Protein AF-A0A965Y599-F1 (afdb_monomer)

pLDDT: mean 74.87, std 22.05, range [26.41, 95.62]

Sequence (220 aa):
MVTESPGKHENLAPGHKRIVSLVFRCPFAQTSQRRVEKTKITAAVIGLEKVAKSVAQLQSVPTRPAVWRAVGLILYRESMRCFKEQRAPDGTPWAPLSPMTIWKRAYKRLGSYRNTLKRKKLLHTSKYKKFTTSMKILQDTGRLRGSISFRAEGAAAVIGSGLRYARVHQLGGKTEDGKYNIPARPFLGLSSSGRHDVVKIINAFLQKEAEKAAKKAGKA

Secondary structure (DSSP, 8-state):
---------------------------------------------TT-HHHHHHHHHHHTS---HHHHHHHHHHHHHHHHHHHHHTB-TTSPBPPPPPHHHHHHHHHHHTHHHHTTS-HHHHHTSHHHHHHHHH-BTTBSSSHHHHTEEEEEETTEEEEEE--HHHHHHHH-EE-TTS--EEPP---SS--HHHHHHHHHHHHHHHHHHHHHHHHHHTT-

Structure (mmCIF, N/CA/C/O backbone):
data_AF-A0A965Y599-F1
#
_entry.id   AF-A0A965Y599-F1
#
loop_
_atom_site.group_PDB
_atom_site.id
_atom_site.type_symbol
_atom_site.label_atom_id
_atom_site.label_alt_id
_atom_site.label_comp_id
_atom_site.label_asym_id
_atom_site.label_entity_id
_atom_site.label_seq_id
_atom_site.pdbx_PDB_ins_code
_atom_site.Cartn_x
_atom_site.Cartn_y
_atom_site.Cartn_z
_atom_site.occupancy
_atom_site.B_iso_or_equiv
_atom_site.auth_seq_id
_atom_site.auth_comp_id
_atom_site.auth_asym_id
_atom_site.auth_atom_id
_atom_site.pdbx_PDB_model_num
ATOM 1 N N . MET A 1 1 ? -29.561 -21.066 -59.868 1.00 39.38 1 MET A N 1
ATOM 2 C CA . MET A 1 1 ? -30.283 -20.881 -58.593 1.00 39.38 1 MET A CA 1
ATOM 3 C C . MET A 1 1 ? -30.329 -19.389 -58.334 1.00 39.38 1 MET A C 1
ATOM 5 O O . MET A 1 1 ? -29.293 -18.794 -58.077 1.00 39.38 1 MET A O 1
ATOM 9 N N . VAL A 1 2 ? -31.484 -18.786 -58.597 1.00 41.66 2 VAL A N 1
ATOM 10 C CA . VAL A 1 2 ? -31.712 -17.338 -58.565 1.00 41.66 2 VAL A CA 1
ATOM 11 C C . VAL A 1 2 ? -32.266 -16.995 -57.188 1.00 41.66 2 VAL A C 1
ATOM 13 O O . VAL A 1 2 ? -33.278 -17.567 -56.799 1.00 41.66 2 VAL A O 1
ATOM 16 N N . THR A 1 3 ? -31.621 -16.084 -56.462 1.00 41.41 3 THR A N 1
ATOM 17 C CA . THR A 1 3 ? -32.243 -15.390 -55.327 1.00 41.41 3 THR A CA 1
ATOM 18 C C . THR A 1 3 ? -31.848 -13.923 -55.381 1.00 41.41 3 THR A C 1
ATOM 20 O O . THR A 1 3 ? -30.673 -13.567 -55.286 1.00 41.41 3 THR A O 1
ATOM 23 N N . GLU A 1 4 ? -32.871 -13.116 -55.611 1.00 34.81 4 GLU A N 1
ATOM 24 C CA . GLU A 1 4 ? -32.887 -11.682 -55.843 1.00 34.81 4 GLU A CA 1
ATOM 25 C C . GLU A 1 4 ? -32.606 -10.890 -54.553 1.00 34.81 4 GLU A C 1
ATOM 27 O O . GLU A 1 4 ? -33.033 -11.266 -53.463 1.00 34.81 4 GL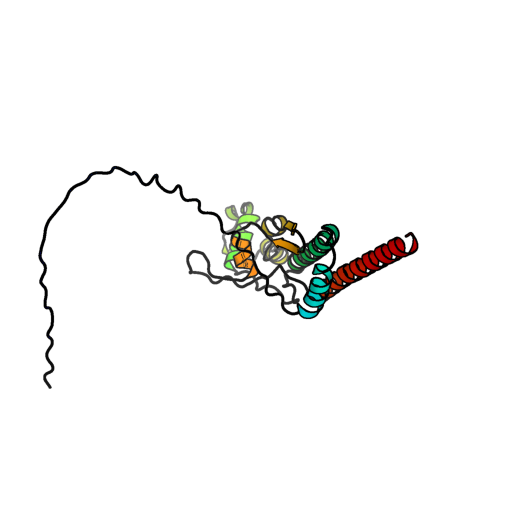U A O 1
ATOM 32 N N . SER A 1 5 ? -31.920 -9.751 -54.687 1.00 43.84 5 SER A N 1
ATOM 33 C CA . SER A 1 5 ? -32.132 -8.591 -53.807 1.00 43.84 5 SER A CA 1
ATOM 34 C C . SER A 1 5 ? -33.389 -7.865 -54.278 1.00 43.84 5 SER A C 1
ATOM 36 O O . SER A 1 5 ? -33.563 -7.738 -55.491 1.00 43.84 5 SER A O 1
ATOM 38 N N . PRO A 1 6 ? -34.232 -7.333 -53.379 1.00 45.44 6 PRO A N 1
ATOM 39 C CA . PRO A 1 6 ? -34.298 -5.867 -53.291 1.00 45.44 6 PRO A CA 1
ATOM 40 C C . PRO A 1 6 ? -34.754 -5.331 -51.916 1.00 45.44 6 PRO A C 1
ATOM 42 O O . PRO A 1 6 ? -35.177 -6.079 -51.040 1.00 45.44 6 PRO A O 1
ATOM 45 N N . GLY A 1 7 ? -34.714 -4.002 -51.745 1.00 36.03 7 GLY A N 1
ATOM 46 C CA . GLY A 1 7 ? -35.509 -3.346 -50.698 1.00 36.03 7 GLY A CA 1
ATOM 47 C C . GLY A 1 7 ? -34.984 -2.036 -50.111 1.00 36.03 7 GLY A C 1
ATOM 48 O O . GLY A 1 7 ? -35.014 -1.875 -48.896 1.00 36.03 7 GLY A O 1
ATOM 49 N N . LYS A 1 8 ? -34.543 -1.073 -50.932 1.00 41.56 8 LYS A N 1
ATOM 50 C CA . LYS A 1 8 ? -34.633 0.346 -50.545 1.00 41.56 8 LYS A CA 1
ATOM 51 C C . LYS A 1 8 ? -36.057 0.818 -50.829 1.00 41.56 8 LYS A C 1
ATOM 53 O O . LYS A 1 8 ? -36.450 0.806 -51.988 1.00 41.56 8 LYS A O 1
ATOM 58 N N . HIS A 1 9 ? -36.764 1.304 -49.814 1.00 35.88 9 HIS A N 1
ATOM 59 C CA . HIS A 1 9 ? -37.842 2.271 -50.008 1.00 35.88 9 HIS A CA 1
ATOM 60 C C . HIS A 1 9 ? -37.719 3.403 -48.992 1.00 35.88 9 HIS A C 1
ATOM 62 O O . HIS A 1 9 ? -37.738 3.215 -47.778 1.00 35.88 9 HIS A O 1
ATOM 68 N N . GLU A 1 10 ? -37.525 4.578 -49.567 1.00 36.81 10 GLU A N 1
ATOM 69 C CA . GLU A 1 10 ? -37.503 5.894 -48.965 1.00 36.81 10 GLU A CA 1
ATOM 70 C C . GLU A 1 10 ? -38.916 6.498 -49.063 1.00 36.81 10 GLU A C 1
ATOM 72 O O . GLU A 1 10 ? -39.645 6.206 -50.015 1.00 36.81 10 GLU A O 1
ATOM 77 N N . ASN A 1 11 ? -39.217 7.410 -48.130 1.00 32.22 11 ASN A N 1
ATOM 78 C CA . ASN A 1 11 ? -40.307 8.402 -48.108 1.00 32.22 11 ASN A CA 1
ATOM 79 C C . ASN A 1 11 ? -41.634 8.012 -47.426 1.00 32.22 11 ASN A C 1
ATOM 81 O O . ASN A 1 11 ? -42.369 7.157 -47.903 1.00 32.22 11 ASN A O 1
ATOM 85 N N . LEU A 1 12 ? -42.001 8.751 -46.366 1.00 32.44 12 LEU A N 1
ATOM 86 C CA . LEU A 1 12 ? -42.993 9.843 -46.443 1.00 32.44 12 LEU A CA 1
ATOM 87 C C . LEU A 1 12 ? -43.174 10.525 -45.060 1.00 32.44 12 LEU A C 1
ATOM 89 O O . LEU A 1 12 ? -43.580 9.900 -44.087 1.00 32.44 12 LEU A O 1
ATOM 93 N N . ALA A 1 13 ? -42.929 11.833 -44.999 1.00 42.72 13 ALA A N 1
ATOM 94 C CA . ALA A 1 13 ? -43.625 12.802 -44.129 1.00 42.72 13 ALA A CA 1
ATOM 95 C C . ALA A 1 13 ? -44.548 13.625 -45.070 1.00 42.72 13 ALA A C 1
ATOM 97 O O . ALA A 1 13 ? -44.202 13.642 -46.258 1.00 42.72 13 ALA A O 1
ATOM 98 N N . PRO A 1 14 ? -45.647 14.330 -44.672 1.00 52.91 14 PRO A N 1
ATOM 99 C CA . PRO A 1 14 ? -45.614 15.425 -43.676 1.00 52.91 14 PRO A CA 1
ATOM 100 C C . PRO A 1 14 ? -46.966 15.837 -43.000 1.00 52.91 14 PRO A C 1
ATOM 102 O O . PRO A 1 14 ? -48.037 15.329 -43.310 1.00 52.91 14 PRO A O 1
ATOM 105 N N . GLY A 1 15 ? 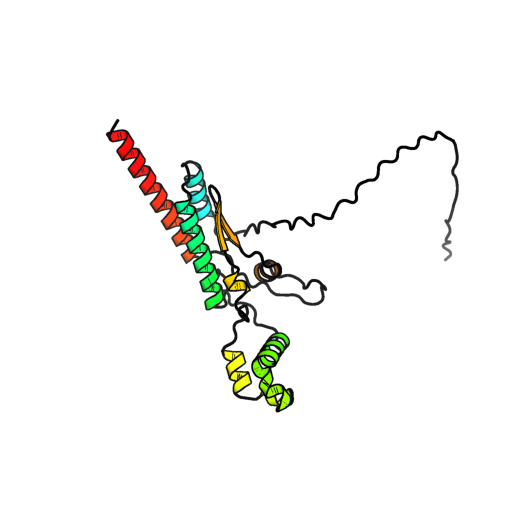-46.916 16.866 -42.134 1.00 34.34 15 GLY A N 1
ATOM 106 C CA . GLY A 1 15 ? -48.055 17.727 -41.732 1.00 34.34 15 GLY A CA 1
ATOM 107 C C . GLY A 1 15 ? -48.200 17.865 -40.206 1.00 34.34 15 GLY A C 1
ATOM 108 O O . GLY A 1 15 ? -48.211 16.860 -39.519 1.00 34.34 15 GLY A O 1
ATOM 109 N N . HIS A 1 16 ? -48.299 19.030 -39.553 1.00 35.56 16 HIS A N 1
ATOM 110 C CA . HIS A 1 16 ? -48.432 20.432 -39.958 1.00 35.56 16 HIS A CA 1
ATOM 111 C C . HIS A 1 16 ? -47.927 21.368 -38.821 1.00 35.56 16 HIS A C 1
ATOM 113 O O . HIS A 1 16 ? -48.121 21.078 -37.648 1.00 35.56 16 HIS A O 1
ATOM 119 N N . LYS A 1 17 ? -47.280 22.480 -39.227 1.00 37.41 17 LYS A N 1
ATOM 120 C CA . LYS A 1 17 ? -47.296 23.894 -38.737 1.00 37.41 17 LYS A CA 1
ATOM 121 C C . LYS A 1 17 ? -48.017 24.177 -37.397 1.00 37.41 17 LYS A C 1
ATOM 123 O O . LYS A 1 17 ? -49.116 23.691 -37.212 1.00 37.41 17 LYS A O 1
ATOM 128 N N . ARG A 1 18 ? -47.646 25.104 -36.505 1.00 39.38 18 ARG A N 1
ATOM 129 C CA . ARG A 1 18 ? -46.629 26.170 -36.299 1.00 39.38 18 ARG A CA 1
ATOM 130 C C . ARG A 1 18 ? -46.922 26.700 -34.869 1.00 39.38 18 ARG A C 1
ATOM 132 O O . ARG A 1 18 ? -48.079 26.638 -34.483 1.00 39.38 18 ARG A O 1
ATOM 139 N N . ILE A 1 19 ? -45.956 27.281 -34.148 1.00 33.31 19 ILE A N 1
ATOM 140 C CA . ILE A 1 19 ? -46.076 28.538 -33.360 1.00 33.31 19 ILE A CA 1
ATOM 141 C C . ILE A 1 19 ? -44.720 28.845 -32.704 1.00 33.31 19 ILE A C 1
ATOM 143 O O . ILE A 1 19 ? -44.031 27.975 -32.182 1.00 33.31 19 ILE A O 1
ATOM 147 N N . VAL A 1 20 ? -44.342 30.113 -32.825 1.00 39.97 20 VAL A N 1
ATOM 148 C CA . VAL A 1 20 ? -43.099 30.748 -32.395 1.00 39.97 20 VAL A CA 1
ATOM 149 C C . VAL A 1 20 ? -43.242 31.225 -30.950 1.00 39.97 20 VAL A C 1
ATOM 151 O O . VAL A 1 20 ? -44.210 31.913 -30.639 1.00 39.97 20 VAL A O 1
ATOM 154 N N . SER A 1 21 ? -42.234 30.978 -30.116 1.00 30.80 21 SER A N 1
ATOM 155 C CA . SER A 1 21 ? -41.910 31.860 -28.988 1.00 30.80 21 SER A CA 1
ATOM 156 C C . SER A 1 21 ? -40.441 31.697 -28.595 1.00 30.80 21 SER A C 1
ATOM 158 O O . SER A 1 21 ? -40.001 30.665 -28.093 1.00 30.80 21 SER A O 1
ATOM 160 N N . LEU A 1 22 ? -39.672 32.755 -28.868 1.00 37.28 22 LEU A N 1
ATOM 161 C CA . LEU A 1 22 ? -38.350 32.991 -28.303 1.00 37.28 22 LEU A CA 1
ATOM 162 C C . LEU A 1 22 ? -38.449 32.988 -26.772 1.00 37.28 22 LEU A C 1
ATOM 164 O O . LEU A 1 22 ? -39.124 33.840 -26.201 1.00 37.28 22 LEU A O 1
ATOM 168 N N . VAL A 1 23 ? -37.673 32.129 -26.116 1.00 35.44 23 VAL A N 1
ATOM 169 C CA . VAL A 1 23 ? -37.120 32.424 -24.791 1.00 35.44 23 VAL A CA 1
ATOM 170 C C . VAL A 1 23 ? -35.644 32.062 -24.837 1.00 35.44 23 VAL A C 1
ATOM 172 O O . VAL A 1 23 ? -35.259 30.894 -24.818 1.00 35.44 23 VAL A O 1
ATOM 175 N N . PHE A 1 24 ? -34.809 33.095 -24.914 1.00 38.78 24 PHE A N 1
ATOM 176 C CA . PHE A 1 24 ? -33.395 33.003 -24.592 1.00 38.78 24 PHE A CA 1
ATOM 177 C C . PHE A 1 24 ? -33.257 32.481 -23.161 1.00 38.78 24 PHE A C 1
ATOM 179 O O . PHE A 1 24 ? -33.507 33.191 -22.189 1.00 38.78 24 PHE A O 1
ATOM 186 N N . ARG A 1 25 ? -32.816 31.234 -23.024 1.00 31.44 25 ARG A N 1
ATOM 187 C CA . ARG A 1 25 ? -32.203 30.749 -21.794 1.00 31.44 25 ARG A CA 1
ATOM 188 C C . ARG A 1 25 ? -30.902 30.083 -22.194 1.00 31.44 25 ARG A C 1
ATOM 190 O O . ARG A 1 25 ? -30.883 28.919 -22.571 1.00 31.44 25 ARG A O 1
ATOM 197 N N . CYS A 1 26 ? -29.817 30.852 -22.146 1.00 30.91 26 CYS A N 1
ATOM 198 C CA . CYS A 1 26 ? -28.469 30.303 -22.135 1.00 30.91 26 CYS A CA 1
ATOM 199 C C . CYS A 1 26 ? -28.421 29.160 -21.109 1.00 30.91 26 CYS A C 1
ATOM 201 O O . CYS A 1 26 ? -28.615 29.430 -19.918 1.00 30.91 26 CYS A O 1
ATOM 203 N N . PRO A 1 27 ? -28.132 27.906 -21.494 1.00 36.00 27 PRO A N 1
ATOM 204 C CA . PRO A 1 27 ? -27.575 26.980 -20.538 1.00 36.00 27 PRO A CA 1
ATOM 205 C C . PRO A 1 27 ? -26.136 27.449 -20.352 1.00 36.00 27 PRO A C 1
ATOM 207 O O . PRO A 1 27 ? -25.254 27.157 -21.157 1.00 36.00 27 PRO A O 1
ATOM 210 N N . PHE A 1 28 ? -25.942 28.280 -19.326 1.00 38.78 28 PHE A N 1
ATOM 211 C CA . PHE A 1 28 ? -24.648 28.552 -18.720 1.00 38.78 28 PHE A CA 1
ATOM 212 C C . PHE A 1 28 ? -23.858 27.248 -18.735 1.00 38.78 28 PHE A C 1
ATOM 214 O O . PHE A 1 28 ? -24.262 26.266 -18.105 1.00 38.78 28 PHE A O 1
ATOM 221 N N . ALA A 1 29 ? -22.822 27.236 -19.576 1.00 38.75 29 ALA A N 1
ATOM 222 C CA . ALA A 1 29 ? -21.979 26.091 -19.826 1.00 38.75 29 ALA A CA 1
ATOM 223 C C . ALA A 1 29 ? -21.631 25.479 -18.475 1.00 38.75 29 ALA A C 1
ATOM 225 O O . ALA A 1 29 ? -21.039 26.142 -17.624 1.00 38.75 29 ALA A O 1
ATOM 226 N N . GLN A 1 30 ? -22.071 24.237 -18.263 1.00 39.84 30 GLN A N 1
ATOM 227 C CA . GLN A 1 30 ? -21.667 23.431 -17.128 1.00 39.84 30 GLN A CA 1
ATOM 228 C C . GLN A 1 30 ? -20.149 23.368 -17.165 1.00 39.84 30 GLN A C 1
ATOM 230 O O . GLN A 1 30 ? -19.553 22.562 -17.880 1.00 39.84 30 GLN A O 1
ATOM 235 N N . THR A 1 31 ? -19.518 24.262 -16.408 1.00 39.19 31 THR A N 1
ATOM 236 C CA . THR A 1 31 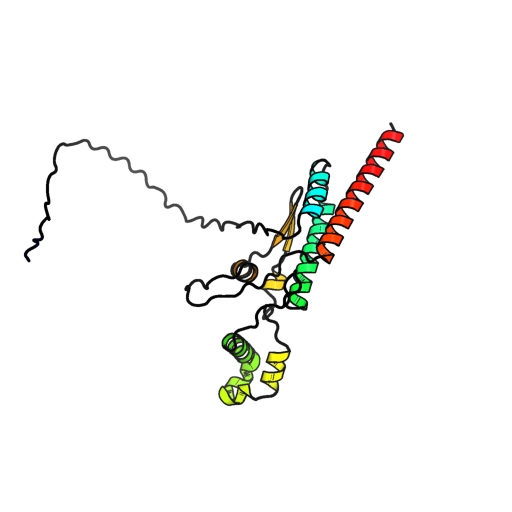? -18.107 24.200 -16.096 1.00 39.19 31 THR A CA 1
ATOM 237 C C . THR A 1 31 ? -17.918 22.836 -15.479 1.00 39.19 31 THR A C 1
ATOM 239 O O . THR A 1 31 ? -18.386 22.568 -14.374 1.00 39.19 31 THR A O 1
ATOM 242 N N . SER A 1 32 ? -17.329 21.960 -16.286 1.00 42.72 32 SER A N 1
ATOM 243 C CA . SER A 1 32 ? -16.994 20.577 -16.020 1.00 42.72 32 SER A CA 1
ATOM 244 C C . SER A 1 32 ? -16.406 20.456 -14.612 1.00 42.72 32 SER A C 1
ATOM 246 O O . SER A 1 32 ? -15.190 20.493 -14.408 1.00 42.72 32 SER A O 1
ATOM 248 N N . GLN A 1 33 ? -17.271 20.248 -13.621 1.00 43.53 33 GLN A N 1
ATOM 249 C CA . GLN A 1 33 ? -16.886 19.569 -12.407 1.00 43.53 33 GLN A CA 1
ATOM 250 C C . GLN A 1 33 ? -16.659 18.125 -12.833 1.00 43.53 33 GLN A C 1
ATOM 252 O O . GLN A 1 33 ? -17.514 17.260 -12.666 1.00 43.53 33 GLN A O 1
ATOM 257 N N . ARG A 1 34 ? -15.462 17.845 -13.365 1.00 37.41 34 ARG A N 1
ATOM 258 C CA . ARG A 1 34 ? -14.839 16.531 -13.220 1.00 37.41 34 ARG A CA 1
ATOM 259 C C . ARG A 1 34 ? -14.602 16.348 -11.727 1.00 37.41 34 ARG A C 1
ATOM 261 O O . ARG A 1 34 ? -13.492 16.493 -11.219 1.00 37.41 34 ARG A O 1
ATOM 268 N N . ARG A 1 35 ? -15.696 16.105 -11.005 1.00 33.53 35 ARG A N 1
ATOM 269 C CA . ARG A 1 35 ? -15.713 15.614 -9.644 1.00 33.53 35 ARG A CA 1
ATOM 270 C C . ARG A 1 35 ? -14.981 14.289 -9.755 1.00 33.53 35 ARG A C 1
ATOM 272 O O . ARG A 1 35 ? -15.522 13.322 -10.274 1.00 33.53 35 ARG A O 1
ATOM 279 N N . VAL A 1 36 ? -13.705 14.293 -9.378 1.00 43.22 36 VAL A N 1
ATOM 280 C CA . VAL A 1 36 ? -12.921 13.076 -9.212 1.00 43.22 36 VAL A CA 1
ATOM 281 C C . VAL A 1 36 ? -13.730 12.243 -8.239 1.00 43.22 36 VAL A C 1
ATOM 283 O O . VAL A 1 36 ? -13.763 12.540 -7.042 1.00 43.22 36 VAL A O 1
ATOM 286 N N . GLU A 1 37 ? -14.465 11.267 -8.762 1.00 37.53 37 GLU A N 1
ATOM 287 C CA . GLU A 1 37 ? -15.119 10.272 -7.944 1.00 37.53 37 GLU A CA 1
ATOM 288 C C . GLU A 1 37 ? -14.000 9.669 -7.113 1.00 37.53 37 GLU A C 1
ATOM 290 O O . GLU A 1 37 ? -13.105 8.983 -7.622 1.00 37.53 37 GLU A O 1
ATOM 295 N N . LYS A 1 38 ? -13.990 10.015 -5.823 1.00 31.50 38 LYS A N 1
ATOM 296 C CA . LYS A 1 38 ? -13.198 9.334 -4.810 1.00 31.50 38 LYS A CA 1
ATOM 297 C C . LYS A 1 38 ? -13.782 7.936 -4.765 1.00 31.50 38 LYS A C 1
ATOM 299 O O . LYS A 1 38 ? -14.660 7.635 -3.967 1.00 31.50 38 LYS A O 1
ATOM 304 N N . THR A 1 39 ? -13.371 7.131 -5.728 1.00 30.98 39 THR A N 1
ATOM 305 C CA . THR A 1 39 ? -13.811 5.771 -5.932 1.00 30.98 39 THR A CA 1
ATOM 306 C C . THR A 1 39 ? -13.330 5.032 -4.699 1.00 30.98 39 THR A C 1
ATOM 308 O O . THR A 1 39 ? -12.146 4.707 -4.581 1.00 30.98 39 THR A O 1
ATOM 311 N N . LYS A 1 40 ? -14.239 4.876 -3.727 1.00 27.61 40 LYS A N 1
ATOM 312 C CA . LYS A 1 40 ? -14.029 4.103 -2.507 1.00 27.61 40 LYS A CA 1
ATOM 313 C C . LYS A 1 40 ? -13.543 2.741 -2.974 1.00 27.61 40 LYS A C 1
ATOM 315 O O . LYS A 1 40 ? -14.280 2.002 -3.616 1.00 27.61 40 LYS A O 1
ATOM 320 N N . ILE A 1 41 ? -12.267 2.452 -2.752 1.00 33.84 41 ILE A N 1
ATOM 321 C CA . ILE A 1 41 ? -11.748 1.110 -2.967 1.00 33.84 41 ILE A CA 1
ATOM 322 C C . ILE A 1 41 ? -12.350 0.298 -1.825 1.00 33.84 41 ILE A C 1
ATOM 324 O O . ILE A 1 41 ? -11.834 0.304 -0.712 1.00 33.84 41 ILE A O 1
ATOM 328 N N . THR A 1 42 ? -13.491 -0.334 -2.075 1.00 26.41 42 THR A N 1
ATOM 329 C CA . THR A 1 42 ? -13.981 -1.426 -1.244 1.00 26.41 42 THR A CA 1
ATOM 330 C C . THR A 1 42 ? -13.033 -2.586 -1.493 1.00 26.41 42 THR A C 1
ATOM 332 O O . THR A 1 42 ? -13.169 -3.322 -2.467 1.00 26.41 42 THR A O 1
ATOM 335 N N . ALA A 1 43 ? -11.993 -2.691 -0.670 1.00 29.42 43 ALA A N 1
ATOM 336 C CA . ALA A 1 43 ? -11.214 -3.910 -0.607 1.00 29.42 43 ALA A CA 1
ATOM 337 C C . ALA A 1 43 ? -12.179 -5.015 -0.157 1.00 29.42 43 ALA A C 1
ATOM 339 O O . ALA A 1 43 ? -12.628 -5.020 0.987 1.00 29.42 43 ALA A O 1
ATOM 340 N N . ALA A 1 44 ? -12.548 -5.914 -1.067 1.00 28.88 44 ALA A N 1
ATOM 341 C CA . ALA A 1 44 ? -13.116 -7.195 -0.687 1.00 28.88 44 ALA A CA 1
ATOM 342 C C . ALA A 1 44 ? -11.979 -7.967 -0.004 1.00 28.88 44 ALA A C 1
ATOM 344 O O . ALA A 1 44 ? -11.084 -8.497 -0.659 1.00 28.88 44 ALA A O 1
ATOM 345 N N . VAL A 1 45 ? -11.930 -7.889 1.326 1.00 37.22 45 VAL A N 1
ATOM 346 C CA . VAL A 1 45 ? -10.868 -8.500 2.128 1.00 37.22 45 VAL A CA 1
ATOM 347 C C . VAL A 1 45 ? -11.227 -9.967 2.354 1.00 37.22 45 VAL A C 1
ATOM 349 O O . VAL A 1 45 ? -12.162 -10.300 3.078 1.00 37.22 45 VAL A O 1
ATOM 352 N N . ILE A 1 46 ? -10.471 -10.858 1.724 1.00 32.75 46 ILE A N 1
ATOM 353 C CA . ILE A 1 46 ? -10.561 -12.305 1.922 1.00 32.75 46 ILE A CA 1
ATOM 354 C C . ILE A 1 46 ? -10.234 -12.611 3.401 1.00 32.75 46 ILE A C 1
ATOM 356 O O . ILE A 1 46 ? -9.193 -12.205 3.918 1.00 32.75 46 ILE A O 1
ATOM 360 N N . GLY A 1 47 ? -11.144 -13.293 4.110 1.00 37.56 47 GLY A N 1
ATOM 361 C CA . GLY A 1 47 ? -10.967 -13.688 5.520 1.00 37.56 47 GLY A CA 1
ATOM 362 C C . GLY A 1 47 ? -11.550 -12.737 6.577 1.00 37.56 47 GLY A C 1
ATOM 363 O O . GLY A 1 47 ? -11.050 -12.698 7.704 1.00 37.56 47 GLY A O 1
ATOM 364 N N . LEU A 1 48 ? -12.591 -11.984 6.211 1.00 52.78 48 LEU A N 1
ATOM 365 C CA . LEU A 1 48 ? -13.261 -10.958 7.015 1.00 52.78 48 LEU A CA 1
ATOM 366 C C . LEU A 1 48 ? -14.155 -11.474 8.149 1.00 52.78 48 LEU A C 1
ATOM 368 O O . LEU A 1 48 ? -14.478 -10.664 8.996 1.00 52.78 48 LEU A O 1
ATOM 372 N N . GLU A 1 49 ? -14.566 -12.742 8.232 1.00 58.12 49 GLU A N 1
ATOM 373 C CA . GLU A 1 49 ? -15.653 -13.119 9.163 1.00 58.12 49 GLU A CA 1
ATOM 374 C C . GLU A 1 49 ? -15.375 -12.793 10.635 1.00 58.12 49 GLU A C 1
ATOM 376 O O . GLU A 1 49 ? -16.219 -12.210 11.310 1.00 58.12 49 GLU A O 1
ATOM 381 N N . LYS A 1 50 ? -14.184 -13.135 11.144 1.00 57.84 50 LYS A N 1
ATOM 382 C CA . LYS A 1 50 ? -13.817 -12.846 12.542 1.00 57.84 50 LYS A CA 1
ATOM 383 C C . LYS A 1 50 ? -13.735 -11.340 12.793 1.00 57.84 50 LYS A C 1
ATOM 385 O O . LYS A 1 50 ? -14.220 -10.859 13.809 1.00 57.84 50 LYS A O 1
ATOM 390 N N . VAL A 1 51 ? -13.171 -10.599 11.839 1.00 58.50 51 VAL A N 1
ATOM 391 C CA . VAL A 1 51 ? -13.079 -9.136 11.908 1.00 58.50 51 VAL A CA 1
ATOM 392 C C . VAL A 1 51 ? -14.474 -8.515 11.818 1.00 58.50 51 VAL A C 1
ATOM 394 O O . VAL A 1 51 ? -14.795 -7.648 12.612 1.00 58.50 51 VAL A O 1
ATOM 397 N N . ALA A 1 52 ? -15.329 -8.988 10.917 1.00 60.84 52 ALA A N 1
ATOM 398 C CA . ALA A 1 52 ? -16.690 -8.514 10.706 1.00 60.84 52 ALA A CA 1
ATOM 399 C C . ALA A 1 52 ? -17.570 -8.763 11.934 1.00 60.84 52 ALA A C 1
ATOM 401 O O . ALA A 1 52 ? -18.290 -7.858 12.335 1.00 60.84 52 ALA A O 1
ATOM 402 N N . LYS A 1 53 ? -17.453 -9.931 12.584 1.00 67.44 53 LYS A N 1
ATOM 403 C CA . LYS A 1 53 ? -18.127 -10.227 13.860 1.00 67.44 53 LYS A CA 1
ATOM 404 C C . LYS A 1 53 ? -17.694 -9.250 14.957 1.00 67.44 53 LYS A C 1
ATOM 406 O O . LYS A 1 53 ? -18.545 -8.630 15.586 1.00 67.44 53 LYS A O 1
ATOM 411 N N . SER A 1 54 ? -16.387 -9.041 15.133 1.00 56.53 54 SER A N 1
ATOM 412 C CA . SER A 1 54 ? -15.861 -8.073 16.107 1.00 56.53 54 SER A CA 1
ATOM 413 C C . SER A 1 54 ? -16.243 -6.622 15.774 1.00 56.53 54 S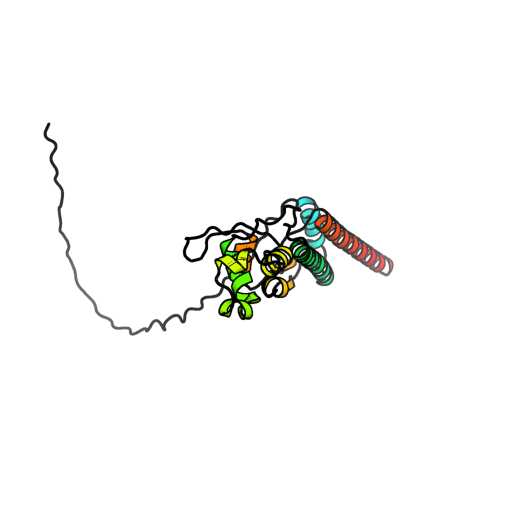ER A C 1
ATOM 415 O O . SER A 1 54 ? -16.505 -5.827 16.670 1.00 56.53 54 SER A O 1
ATOM 417 N N . VAL A 1 55 ? -16.309 -6.258 14.491 1.00 65.44 55 VAL A N 1
ATOM 418 C CA . VAL A 1 55 ? -16.747 -4.929 14.040 1.00 65.44 55 VAL A CA 1
ATOM 419 C C . VAL A 1 55 ? -18.248 -4.734 14.256 1.00 65.44 55 VAL A C 1
ATOM 421 O O . VAL A 1 55 ? -18.651 -3.663 14.695 1.00 65.44 55 VAL A O 1
ATOM 424 N N . ALA A 1 56 ? -19.074 -5.754 14.019 1.00 66.06 56 ALA A N 1
ATOM 425 C CA . ALA A 1 56 ? -20.505 -5.706 14.308 1.00 66.06 56 ALA A CA 1
ATOM 426 C C . ALA A 1 56 ? -20.759 -5.514 15.813 1.00 66.06 56 ALA A C 1
ATOM 428 O O . ALA A 1 56 ? -21.553 -4.661 16.199 1.00 66.06 56 ALA A O 1
ATOM 429 N N . GLN A 1 57 ? -20.001 -6.212 16.665 1.00 62.91 57 GLN A N 1
ATOM 430 C CA . GLN A 1 57 ? -20.022 -6.003 18.119 1.00 62.91 57 GLN A CA 1
ATOM 431 C C . GLN A 1 57 ? -19.584 -4.587 18.536 1.00 62.91 57 GLN A C 1
ATOM 433 O O . GLN A 1 57 ? -19.996 -4.100 19.583 1.00 62.91 57 GLN A O 1
ATOM 438 N N . LEU A 1 58 ? -18.759 -3.900 17.737 1.00 59.44 58 LEU A N 1
ATOM 439 C CA . LEU A 1 58 ? -18.379 -2.507 17.996 1.00 59.44 58 LEU A CA 1
ATOM 440 C C . LEU A 1 58 ? -19.453 -1.494 17.595 1.00 59.44 58 LEU A C 1
ATOM 442 O O . LEU A 1 58 ? -19.466 -0.400 18.154 1.00 59.44 58 LEU A O 1
ATOM 446 N N . GLN A 1 59 ? -20.320 -1.814 16.632 1.00 62.44 59 GLN A N 1
ATOM 447 C CA . GLN A 1 59 ? -21.350 -0.883 16.157 1.00 62.44 59 GLN A CA 1
ATOM 448 C C . GLN A 1 59 ? -22.436 -0.619 17.208 1.00 62.44 59 GLN A C 1
ATOM 450 O O . GLN A 1 59 ? -23.049 0.443 17.185 1.00 62.44 59 GLN A O 1
ATOM 455 N N . SER A 1 60 ? -22.635 -1.537 18.160 1.00 62.44 60 SER A N 1
ATOM 456 C CA . SER A 1 60 ? -23.565 -1.363 19.283 1.00 62.44 60 SER A CA 1
ATOM 457 C C . SER A 1 60 ? -23.019 -0.472 20.406 1.00 62.44 60 SER A C 1
ATOM 459 O O . SER A 1 60 ? -23.763 -0.106 21.311 1.00 62.44 60 SER A O 1
ATOM 461 N N . VAL A 1 61 ? -21.728 -0.122 20.376 1.00 64.19 61 VAL A N 1
ATOM 462 C CA . VAL A 1 61 ? -21.060 0.695 21.400 1.00 64.19 61 VAL A CA 1
ATOM 463 C C . VAL A 1 61 ? -20.700 2.054 20.788 1.00 64.19 61 VAL A C 1
ATOM 465 O O . VAL A 1 61 ? -20.194 2.084 19.663 1.00 64.19 61 VAL A O 1
ATOM 468 N N . PRO A 1 62 ? -20.892 3.194 21.491 1.00 62.78 62 PRO A N 1
ATOM 469 C CA . PRO A 1 62 ? -20.470 4.503 20.994 1.00 62.78 62 PRO A CA 1
ATOM 470 C C . PRO A 1 62 ? -18.978 4.475 20.655 1.00 62.78 62 PRO A C 1
ATOM 472 O O . PRO A 1 62 ? -18.102 4.413 21.524 1.00 62.78 62 PRO A O 1
ATOM 475 N N . THR A 1 63 ? -18.681 4.447 19.357 1.00 65.00 63 THR A N 1
ATOM 476 C CA . THR A 1 63 ? -17.354 4.065 18.894 1.00 65.00 63 THR A CA 1
ATOM 477 C C . THR A 1 63 ? -16.412 5.253 18.994 1.00 65.00 63 THR A C 1
ATOM 479 O O . THR A 1 63 ? -16.645 6.310 18.408 1.00 65.00 63 THR A O 1
ATOM 482 N N . ARG A 1 64 ? -15.314 5.097 19.740 1.00 69.19 64 ARG A N 1
ATOM 483 C CA . ARG A 1 64 ? -14.317 6.166 19.851 1.00 69.19 64 ARG A CA 1
ATOM 484 C C . ARG A 1 64 ? -13.401 6.169 18.624 1.00 69.19 64 ARG A C 1
ATOM 486 O O . ARG A 1 64 ? -12.912 5.104 18.235 1.00 69.19 64 ARG A O 1
ATOM 493 N N . PRO A 1 65 ? -13.035 7.350 18.087 1.00 76.50 65 PRO A N 1
ATOM 494 C CA . PRO A 1 65 ? -12.093 7.453 16.969 1.00 76.50 65 PRO A CA 1
ATOM 495 C C . PRO A 1 65 ? -10.722 6.821 17.277 1.00 76.50 65 PRO A C 1
ATOM 497 O O . PRO A 1 65 ? -9.984 6.477 16.359 1.00 76.50 65 PRO A O 1
ATOM 500 N N . ALA A 1 66 ? -10.375 6.625 18.555 1.00 85.50 66 ALA A N 1
ATOM 501 C CA . ALA A 1 66 ? -9.118 6.018 18.989 1.00 85.50 66 ALA A CA 1
ATOM 502 C C . ALA A 1 66 ? -8.917 4.569 18.498 1.00 85.50 66 ALA A C 1
ATOM 504 O O . ALA A 1 66 ? -7.816 4.229 18.065 1.00 85.50 66 ALA A O 1
ATOM 505 N N . VAL A 1 67 ? -9.961 3.729 18.509 1.00 86.75 67 VAL A N 1
ATOM 506 C CA . VAL A 1 67 ? -9.858 2.320 18.070 1.00 86.75 67 VAL A CA 1
ATOM 507 C C . VAL A 1 67 ? -9.559 2.256 16.583 1.00 86.75 67 VAL A C 1
ATOM 509 O O . VAL A 1 67 ? -8.613 1.602 16.154 1.00 86.75 67 VAL A O 1
ATOM 512 N N . TRP A 1 68 ? -10.314 3.011 15.789 1.00 85.75 68 TRP A N 1
ATOM 513 C CA . TRP A 1 68 ? -10.143 3.058 14.340 1.00 85.75 68 TRP A CA 1
ATOM 514 C C . TRP A 1 68 ? -8.822 3.690 13.922 1.00 85.75 68 TRP A C 1
ATOM 516 O O . TRP A 1 68 ? -8.245 3.286 12.917 1.00 85.75 68 TRP A O 1
ATOM 526 N N . ARG A 1 69 ? -8.279 4.624 14.712 1.00 89.44 69 ARG A N 1
ATOM 527 C CA . ARG A 1 69 ? -6.902 5.098 14.519 1.00 89.44 69 ARG A CA 1
ATOM 528 C C . ARG A 1 69 ? -5.888 3.976 14.731 1.00 89.44 69 ARG A C 1
ATOM 530 O O . ARG A 1 69 ? -4.979 3.846 13.918 1.00 89.44 69 ARG A O 1
ATOM 537 N N . ALA A 1 70 ? -6.056 3.151 15.764 1.00 90.50 70 ALA A N 1
ATOM 538 C CA . ALA A 1 70 ? -5.180 2.008 16.012 1.00 90.50 70 ALA A CA 1
ATOM 539 C C . ALA A 1 70 ? -5.273 0.949 14.896 1.00 90.50 70 ALA A C 1
ATOM 541 O O . ALA A 1 70 ? -4.249 0.479 14.404 1.00 90.50 70 ALA A O 1
ATOM 542 N N . VAL A 1 71 ? -6.483 0.650 14.415 1.00 89.94 71 VAL A N 1
ATOM 543 C CA . VAL A 1 71 ? -6.696 -0.221 13.244 1.00 89.94 71 VAL A CA 1
ATOM 544 C C . VAL A 1 71 ? -6.055 0.377 11.986 1.00 89.94 71 VAL A C 1
ATOM 546 O O . VAL A 1 71 ? -5.356 -0.319 11.250 1.00 89.94 71 VAL A O 1
ATOM 549 N N . GLY A 1 72 ? -6.221 1.683 11.760 1.00 90.31 72 GLY A N 1
ATOM 550 C CA . GLY A 1 72 ? -5.584 2.404 10.656 1.00 90.31 72 GLY A CA 1
ATOM 551 C C . GLY A 1 72 ? -4.055 2.328 10.692 1.00 90.31 72 GLY A C 1
ATOM 552 O O . GLY A 1 72 ? -3.425 2.142 9.651 1.00 90.31 72 GLY A O 1
ATOM 553 N N . LEU A 1 73 ? -3.454 2.383 11.885 1.00 92.94 73 LEU A N 1
ATOM 554 C CA . LEU A 1 73 ? -2.013 2.194 12.070 1.00 92.94 73 LEU A CA 1
ATOM 555 C C . LEU A 1 73 ? -1.554 0.781 11.689 1.00 92.94 73 LEU A C 1
ATOM 557 O O . LEU A 1 73 ? -0.495 0.649 11.075 1.00 92.94 73 LEU A O 1
ATOM 561 N N . ILE A 1 74 ? -2.328 -0.264 12.007 1.00 93.12 74 ILE A N 1
ATOM 562 C CA . ILE A 1 74 ? -2.015 -1.638 11.574 1.00 93.12 74 ILE A CA 1
ATOM 563 C C . ILE A 1 74 ? -2.054 -1.728 10.050 1.00 93.12 74 ILE A C 1
ATOM 565 O O . ILE A 1 74 ? -1.081 -2.165 9.440 1.00 93.12 74 ILE A O 1
ATOM 569 N N . LEU A 1 75 ? -3.134 -1.253 9.426 1.00 91.38 75 LEU A N 1
ATOM 570 C CA . LEU A 1 75 ? -3.279 -1.257 7.966 1.00 91.38 75 LEU A CA 1
ATOM 571 C C . LEU A 1 75 ? -2.116 -0.532 7.277 1.00 91.38 75 LEU A C 1
ATOM 573 O O . LEU A 1 75 ? -1.577 -0.996 6.267 1.00 91.38 75 LEU A O 1
ATOM 577 N N . TYR A 1 76 ? -1.696 0.599 7.843 1.00 93.44 76 TYR A N 1
ATOM 578 C CA . TYR A 1 76 ? -0.553 1.355 7.352 1.00 93.44 76 TYR A CA 1
ATOM 579 C C . TYR A 1 76 ? 0.756 0.565 7.484 1.00 93.44 76 TYR A C 1
ATOM 581 O O . TYR A 1 76 ? 1.529 0.495 6.527 1.00 93.44 76 TYR A O 1
ATOM 589 N N . ARG A 1 77 ? 1.001 -0.070 8.637 1.00 94.94 77 ARG A N 1
ATOM 590 C CA . ARG A 1 77 ? 2.190 -0.907 8.870 1.00 94.94 77 ARG A CA 1
ATOM 591 C C . ARG A 1 77 ? 2.255 -2.090 7.908 1.00 94.94 77 ARG A C 1
ATOM 593 O O . ARG A 1 77 ? 3.303 -2.300 7.301 1.00 94.94 77 ARG A O 1
ATOM 600 N N . GLU A 1 78 ? 1.144 -2.794 7.710 1.00 93.50 78 GLU A N 1
ATOM 601 C CA . GLU A 1 78 ? 1.038 -3.906 6.758 1.00 93.50 78 GLU A CA 1
ATOM 602 C C . GLU A 1 78 ? 1.339 -3.446 5.329 1.00 93.50 78 GLU A C 1
ATOM 604 O O . GLU A 1 78 ? 2.127 -4.071 4.615 1.00 93.50 78 GLU A O 1
ATOM 609 N N . SER A 1 79 ? 0.813 -2.282 4.939 1.00 93.94 79 SER A N 1
ATOM 610 C CA . SER A 1 79 ? 1.124 -1.692 3.636 1.00 93.94 79 SER A CA 1
ATOM 611 C C . SER A 1 79 ? 2.626 -1.419 3.505 1.00 93.94 79 SER A C 1
ATOM 613 O O . SER A 1 79 ? 3.267 -1.833 2.538 1.00 93.94 79 SER A O 1
ATOM 615 N N . MET A 1 80 ? 3.237 -0.780 4.508 1.00 95.31 80 MET A N 1
ATOM 616 C CA . MET A 1 80 ? 4.677 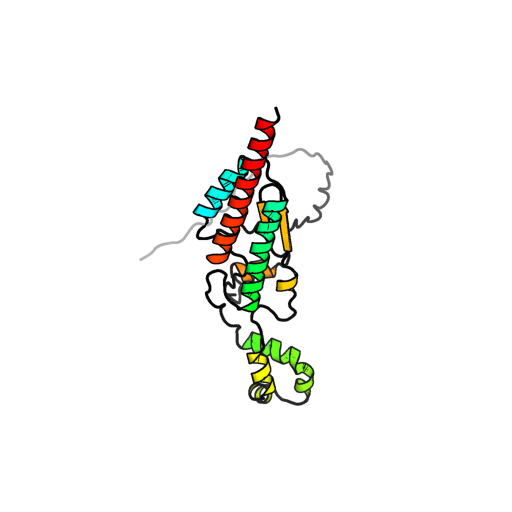-0.491 4.513 1.00 95.31 80 MET A CA 1
ATOM 617 C C . MET A 1 80 ? 5.542 -1.756 4.487 1.00 95.31 80 MET A C 1
ATOM 619 O O . MET A 1 80 ? 6.605 -1.749 3.856 1.00 95.31 80 MET A O 1
ATOM 623 N N . ARG A 1 81 ? 5.085 -2.840 5.121 1.00 95.38 81 ARG A N 1
ATOM 624 C CA . ARG A 1 81 ? 5.721 -4.157 5.070 1.00 95.38 81 ARG A CA 1
ATOM 625 C C . ARG A 1 81 ? 5.703 -4.730 3.653 1.00 95.38 81 ARG A C 1
ATOM 627 O O . ARG A 1 81 ? 6.771 -5.077 3.152 1.00 95.38 81 ARG A O 1
ATOM 634 N N . CYS A 1 82 ? 4.557 -4.709 2.967 1.00 94.44 82 CYS A N 1
ATOM 635 C CA . CYS A 1 82 ? 4.434 -5.147 1.568 1.00 94.44 82 CYS A CA 1
ATOM 636 C C . CYS A 1 82 ? 5.448 -4.428 0.661 1.00 94.44 82 CYS A C 1
ATOM 638 O O . CYS A 1 82 ? 6.162 -5.039 -0.129 1.00 94.44 82 CYS A O 1
ATOM 640 N N . PHE A 1 83 ? 5.593 -3.115 0.845 1.00 95.50 83 PHE A N 1
ATOM 641 C CA . PHE A 1 83 ? 6.575 -2.283 0.145 1.00 95.50 83 PHE A CA 1
ATOM 642 C C . PHE A 1 83 ? 8.038 -2.615 0.467 1.00 95.50 83 PHE A C 1
ATOM 644 O O . PHE A 1 83 ? 8.908 -2.433 -0.391 1.00 95.50 83 PHE A O 1
ATOM 651 N N . LYS A 1 84 ? 8.334 -3.030 1.702 1.00 94.38 84 LYS A N 1
ATOM 652 C CA . LYS A 1 84 ? 9.682 -3.416 2.136 1.00 94.38 84 LYS A CA 1
ATOM 653 C C . LYS A 1 84 ? 10.062 -4.786 1.574 1.00 94.38 84 LYS A C 1
ATOM 655 O O . LYS A 1 84 ? 11.162 -4.922 1.048 1.00 94.38 84 LYS A O 1
ATOM 660 N N . GLU A 1 85 ? 9.150 -5.747 1.664 1.00 94.69 85 GLU A N 1
ATOM 661 C CA . GLU A 1 85 ? 9.355 -7.144 1.264 1.00 94.69 85 GLU A CA 1
ATOM 662 C C . GLU A 1 85 ? 9.108 -7.386 -0.233 1.00 94.69 85 GLU A C 1
ATOM 664 O O . GLU A 1 85 ? 9.584 -8.376 -0.777 1.00 94.69 85 GLU A O 1
ATOM 669 N N . GLN A 1 86 ? 8.425 -6.461 -0.918 1.00 94.56 86 GLN A N 1
ATOM 670 C CA . GLN A 1 86 ? 7.994 -6.575 -2.320 1.00 94.56 86 GLN A CA 1
ATOM 671 C C . GLN A 1 86 ? 7.032 -7.749 -2.555 1.00 94.56 86 GLN A C 1
ATOM 673 O O . GLN A 1 86 ? 7.124 -8.472 -3.550 1.00 94.56 86 GLN A O 1
ATOM 678 N N . ARG A 1 87 ? 6.108 -7.935 -1.610 1.00 95.62 87 ARG A N 1
ATOM 679 C CA . ARG A 1 87 ? 5.123 -9.019 -1.595 1.00 95.62 87 ARG A CA 1
ATOM 680 C C . ARG A 1 87 ? 3.734 -8.461 -1.314 1.00 95.62 87 ARG A C 1
ATOM 682 O O . ARG A 1 87 ? 3.600 -7.400 -0.708 1.00 95.62 87 ARG A O 1
ATOM 689 N N . ALA A 1 88 ? 2.721 -9.176 -1.776 1.00 93.88 88 ALA A N 1
ATOM 690 C CA . ALA A 1 88 ? 1.330 -8.946 -1.437 1.00 93.88 88 ALA A CA 1
ATOM 691 C C . ALA A 1 88 ? 1.067 -9.223 0.058 1.00 93.88 88 ALA A C 1
ATOM 693 O O . ALA A 1 88 ? 1.840 -9.961 0.677 1.00 93.88 88 ALA A O 1
ATOM 694 N N . PRO A 1 89 ? -0.040 -8.710 0.629 1.00 91.38 89 PRO A N 1
ATOM 695 C CA . PRO A 1 89 ? -0.466 -9.025 1.998 1.00 91.38 89 PRO A CA 1
ATOM 696 C C . PRO A 1 89 ? -0.627 -10.530 2.268 1.00 91.38 89 PRO A C 1
ATOM 698 O O . PRO A 1 89 ? -0.415 -10.980 3.392 1.00 91.38 89 PRO A O 1
ATOM 701 N N . ASP A 1 90 ? -0.933 -11.308 1.227 1.00 88.56 90 ASP A N 1
ATOM 702 C CA . ASP A 1 90 ? -1.057 -12.771 1.281 1.00 88.56 90 ASP A CA 1
ATOM 703 C C . ASP A 1 90 ? 0.302 -13.497 1.300 1.00 88.56 90 ASP A C 1
ATOM 705 O O . ASP A 1 90 ? 0.369 -14.712 1.456 1.00 88.56 90 ASP A O 1
ATOM 709 N N . GLY A 1 91 ? 1.407 -12.762 1.139 1.00 90.00 91 GLY A N 1
ATOM 710 C CA . GLY A 1 91 ? 2.771 -13.292 1.102 1.00 90.00 91 GLY A CA 1
ATOM 711 C C . GLY A 1 91 ? 3.301 -13.584 -0.305 1.00 90.00 91 GLY A C 1
ATOM 712 O O . GLY A 1 91 ? 4.506 -13.776 -0.469 1.00 90.00 91 GLY A O 1
ATOM 713 N N . THR A 1 92 ? 2.455 -13.555 -1.337 1.00 93.44 92 THR A N 1
ATOM 714 C CA . THR A 1 92 ? 2.872 -13.781 -2.729 1.00 93.44 92 THR A CA 1
ATOM 715 C C . THR A 1 92 ? 3.814 -12.669 -3.214 1.00 93.44 92 THR A C 1
ATOM 717 O O . THR A 1 92 ? 3.464 -11.491 -3.106 1.00 93.44 92 THR A O 1
ATOM 720 N N . PRO A 1 93 ? 5.001 -12.976 -3.772 1.00 94.75 93 PRO A N 1
ATOM 721 C CA . PRO A 1 93 ? 5.887 -11.953 -4.320 1.00 94.75 93 PRO A CA 1
ATOM 722 C C . PRO A 1 93 ? 5.254 -11.236 -5.512 1.00 94.75 93 PRO A C 1
ATOM 724 O O . PRO A 1 93 ? 4.562 -11.839 -6.330 1.00 94.75 93 PRO A O 1
ATOM 727 N N . TRP A 1 94 ? 5.493 -9.929 -5.622 1.00 95.50 94 TRP A N 1
ATOM 728 C CA . TRP A 1 94 ? 4.971 -9.160 -6.746 1.00 95.50 94 TRP A CA 1
ATOM 729 C C . TRP A 1 94 ? 5.611 -9.578 -8.065 1.00 95.50 94 TRP A C 1
ATOM 731 O O . TRP A 1 94 ? 6.814 -9.829 -8.142 1.00 95.50 94 TRP A O 1
ATOM 741 N N . ALA A 1 95 ? 4.810 -9.538 -9.132 1.00 93.69 95 ALA A N 1
ATOM 742 C CA . ALA A 1 95 ? 5.294 -9.789 -10.480 1.00 93.69 95 ALA A CA 1
ATOM 743 C 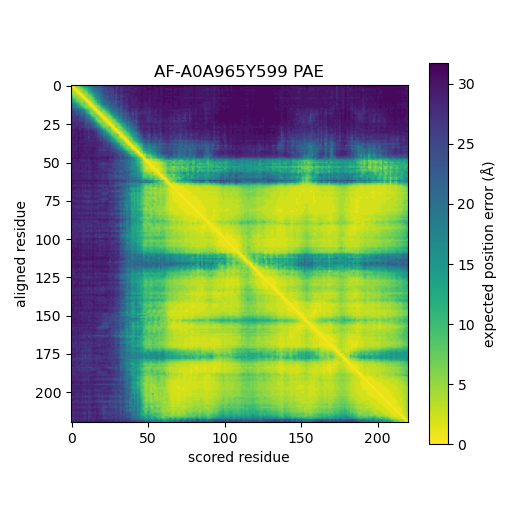C . ALA A 1 95 ? 6.467 -8.849 -10.831 1.00 93.69 95 ALA A C 1
ATOM 745 O O . ALA A 1 95 ? 6.358 -7.626 -10.609 1.00 93.69 95 ALA A O 1
ATOM 746 N N . PRO A 1 96 ? 7.559 -9.381 -11.414 1.00 93.50 96 PRO A N 1
ATOM 747 C CA . PRO A 1 96 ? 8.753 -8.605 -11.714 1.00 93.50 96 PRO A CA 1
ATOM 748 C C . PRO A 1 96 ? 8.463 -7.469 -12.701 1.00 93.50 96 PRO A C 1
ATOM 750 O O . PRO A 1 96 ? 7.442 -7.425 -13.394 1.00 93.50 96 PRO A O 1
ATOM 753 N N . LEU A 1 97 ? 9.361 -6.485 -12.744 1.00 92.19 97 LEU A N 1
ATOM 754 C CA . LEU A 1 97 ? 9.287 -5.422 -13.742 1.00 92.19 97 LEU A CA 1
ATOM 755 C C . LEU A 1 97 ? 9.711 -5.950 -15.116 1.00 92.19 97 LEU A C 1
ATOM 757 O O . LEU A 1 97 ? 10.622 -6.764 -15.223 1.00 92.19 97 LEU A O 1
ATOM 761 N N . SER A 1 98 ? 9.100 -5.412 -16.174 1.00 90.88 98 SER A N 1
ATOM 762 C CA . SER A 1 98 ? 9.556 -5.657 -17.544 1.00 90.88 98 SER A CA 1
ATOM 763 C C . SER A 1 98 ? 11.024 -5.223 -17.714 1.00 90.88 98 SER A C 1
ATOM 765 O O . SER A 1 98 ? 11.389 -4.148 -17.213 1.00 90.88 98 SER A O 1
ATOM 767 N N . PRO A 1 99 ? 11.847 -5.967 -18.484 1.00 90.19 99 PRO A N 1
ATOM 768 C CA . PRO A 1 99 ? 13.229 -5.589 -18.792 1.00 90.19 99 PRO A CA 1
ATOM 769 C C . PRO A 1 99 ? 13.361 -4.166 -19.344 1.00 90.19 99 PRO A C 1
ATOM 771 O O . PRO A 1 99 ? 14.309 -3.451 -19.026 1.00 90.19 99 PRO A O 1
ATOM 774 N N . MET A 1 100 ? 12.371 -3.705 -20.114 1.00 88.38 100 MET A N 1
ATOM 775 C CA . MET A 1 100 ? 12.352 -2.349 -20.662 1.00 88.38 100 MET A CA 1
ATOM 776 C C . MET A 1 100 ? 12.170 -1.284 -19.573 1.00 88.38 100 MET A C 1
ATOM 778 O O . MET A 1 100 ? 12.789 -0.223 -19.631 1.00 88.38 100 MET A O 1
ATOM 782 N N . THR A 1 101 ? 11.344 -1.554 -18.562 1.00 90.00 101 THR A N 1
ATOM 783 C CA . THR A 1 101 ? 11.144 -0.643 -17.426 1.00 90.00 101 THR A CA 1
ATOM 784 C C . THR A 1 101 ? 12.395 -0.573 -16.560 1.00 90.00 101 THR A C 1
ATOM 786 O O . THR A 1 101 ? 12.807 0.522 -16.177 1.00 90.00 101 THR A O 1
ATOM 789 N N . ILE A 1 102 ? 13.031 -1.721 -16.309 1.00 91.81 102 ILE A N 1
ATOM 790 C CA . ILE A 1 102 ? 14.318 -1.809 -15.604 1.00 91.81 102 ILE A CA 1
ATOM 791 C C . ILE A 1 102 ? 15.368 -0.985 -16.352 1.00 91.81 102 ILE A C 1
ATOM 793 O O . ILE A 1 102 ? 15.993 -0.102 -15.765 1.00 91.81 102 ILE A O 1
ATOM 797 N N . TRP A 1 103 ? 15.481 -1.192 -17.668 1.00 87.50 103 TRP A N 1
ATOM 798 C CA . TRP A 1 103 ? 16.387 -0.438 -18.528 1.00 87.50 103 TRP A CA 1
ATOM 799 C C . TRP A 1 103 ? 16.122 1.068 -18.473 1.00 87.50 103 TRP A C 1
ATOM 801 O O . TRP A 1 103 ? 17.051 1.838 -18.262 1.00 87.50 103 TRP A O 1
ATOM 811 N N . LYS A 1 104 ? 14.866 1.511 -18.617 1.00 88.38 104 LYS A N 1
ATOM 812 C CA . LYS A 1 104 ? 14.509 2.939 -18.560 1.00 88.38 104 LYS A CA 1
ATOM 813 C C . LYS A 1 104 ? 14.888 3.575 -17.220 1.00 88.38 104 LYS A C 1
ATOM 815 O O . LYS A 1 104 ? 15.393 4.696 -17.212 1.00 88.38 104 LYS A O 1
ATOM 820 N N . ARG A 1 105 ? 14.670 2.876 -16.100 1.00 90.50 105 ARG A N 1
ATOM 821 C CA . ARG A 1 105 ? 15.076 3.355 -14.767 1.00 90.50 105 ARG A CA 1
ATOM 822 C C . ARG A 1 105 ? 16.597 3.423 -14.636 1.00 90.50 105 ARG A C 1
ATOM 824 O O . ARG A 1 105 ? 17.119 4.464 -14.246 1.00 90.50 105 ARG A O 1
ATOM 831 N N . ALA A 1 106 ? 17.299 2.359 -15.027 1.00 88.38 106 ALA A N 1
ATOM 832 C CA . ALA A 1 106 ? 18.760 2.310 -15.005 1.00 88.38 106 ALA A CA 1
ATOM 833 C C . ALA A 1 106 ? 19.367 3.421 -15.867 1.00 88.38 106 ALA A C 1
ATOM 835 O O . ALA A 1 106 ? 20.268 4.125 -15.429 1.00 88.38 106 ALA A O 1
ATOM 836 N N . TYR A 1 107 ? 18.818 3.626 -17.062 1.00 82.50 107 TYR A N 1
ATOM 837 C CA . TYR A 1 107 ? 19.255 4.640 -18.011 1.00 82.50 107 TYR A CA 1
ATOM 838 C C . TYR A 1 107 ? 19.090 6.066 -17.475 1.00 82.50 107 TYR A C 1
ATOM 840 O O . TYR A 1 107 ? 19.993 6.880 -17.636 1.00 82.50 107 TYR A O 1
ATOM 848 N N . LYS A 1 108 ? 17.970 6.368 -16.799 1.00 85.50 108 LYS A N 1
ATOM 849 C CA . LYS A 1 108 ? 17.768 7.669 -16.139 1.00 85.50 108 LYS A CA 1
ATOM 850 C C . LYS A 1 108 ? 18.731 7.871 -14.966 1.00 85.50 108 LYS A C 1
ATOM 852 O O . LYS A 1 108 ? 19.309 8.942 -14.835 1.00 85.50 108 LYS A O 1
ATOM 857 N N . ARG A 1 109 ? 18.916 6.848 -14.124 1.00 85.00 109 ARG A N 1
ATOM 858 C CA . ARG A 1 109 ? 19.780 6.914 -12.931 1.00 85.00 109 ARG A CA 1
ATOM 859 C C . ARG A 1 109 ? 21.265 7.020 -13.292 1.00 85.00 109 ARG A C 1
ATOM 861 O O . ARG A 1 109 ? 22.001 7.754 -12.648 1.00 85.00 109 ARG A O 1
ATOM 868 N N . LEU A 1 110 ? 21.700 6.289 -14.316 1.00 82.56 110 LEU A N 1
ATOM 869 C CA . LEU A 1 110 ? 23.083 6.238 -14.800 1.00 82.56 110 LEU A CA 1
ATOM 870 C C . LEU A 1 110 ? 23.348 7.284 -15.898 1.00 82.56 110 LEU A C 1
ATOM 872 O O . LEU A 1 110 ? 24.248 7.091 -16.715 1.00 82.56 110 LEU A O 1
ATOM 876 N N . GLY A 1 111 ? 22.578 8.378 -15.928 1.00 71.56 111 GLY A N 1
ATOM 877 C CA . GLY A 1 111 ? 22.616 9.397 -16.982 1.00 71.56 111 GLY A CA 1
ATOM 878 C C . GLY A 1 111 ? 24.016 9.948 -17.272 1.00 71.56 111 GLY A C 1
ATOM 879 O O . GLY A 1 111 ? 24.357 10.133 -18.435 1.00 71.56 111 GLY A O 1
ATOM 880 N N . SER A 1 112 ? 24.877 10.090 -16.261 1.00 69.88 112 SER A N 1
ATOM 881 C CA . SER A 1 112 ? 26.275 10.524 -16.436 1.00 69.88 112 SER A CA 1
ATOM 882 C C . SER A 1 112 ? 27.126 9.554 -17.273 1.00 69.88 112 SER A C 1
ATOM 884 O O . SER A 1 112 ? 28.066 9.972 -17.939 1.00 69.88 112 SER A O 1
ATOM 886 N N . TYR A 1 113 ? 26.789 8.259 -17.293 1.00 64.25 113 TYR A N 1
ATOM 887 C CA . TYR A 1 113 ? 27.492 7.227 -18.072 1.00 64.25 113 TYR A CA 1
ATOM 888 C C . TYR A 1 113 ? 26.938 7.054 -19.490 1.00 64.25 113 TYR A C 1
ATOM 890 O O . TYR A 1 113 ? 27.525 6.338 -20.300 1.00 64.25 113 TYR A O 1
ATOM 898 N N . ARG A 1 114 ? 25.812 7.702 -19.811 1.00 63.34 114 ARG A N 1
ATOM 899 C CA . ARG A 1 114 ? 25.207 7.663 -21.150 1.00 63.34 114 ARG A CA 1
ATOM 900 C C . ARG A 1 114 ? 26.129 8.274 -22.202 1.00 63.34 114 ARG A C 1
ATOM 902 O O . ARG A 1 114 ? 26.191 7.759 -23.313 1.00 63.34 114 ARG A O 1
ATOM 909 N N . ASN A 1 115 ? 26.802 9.370 -21.854 1.00 66.81 115 ASN A N 1
ATOM 910 C CA . ASN A 1 115 ? 27.639 10.121 -22.791 1.00 66.81 115 ASN A CA 1
ATOM 911 C C . ASN A 1 115 ? 28.944 9.378 -23.112 1.00 66.81 115 ASN A C 1
ATOM 913 O O . ASN A 1 115 ? 29.556 9.630 -24.141 1.00 66.81 115 ASN A O 1
ATOM 917 N N . THR A 1 116 ? 29.338 8.423 -22.263 1.00 66.56 116 THR A N 1
ATOM 918 C CA . THR A 1 116 ? 30.587 7.662 -22.386 1.00 66.56 116 THR A CA 1
ATOM 919 C C . THR A 1 116 ? 30.382 6.225 -22.870 1.00 66.56 116 THR A C 1
ATOM 921 O O . THR A 1 116 ? 31.250 5.676 -23.544 1.00 66.56 116 THR A O 1
ATOM 924 N N . LEU A 1 117 ? 29.242 5.587 -22.571 1.00 66.31 117 LEU A N 1
ATOM 925 C CA . LEU A 1 117 ? 28.998 4.179 -22.898 1.00 66.31 117 LEU A CA 1
ATOM 926 C C . LEU A 1 117 ? 27.741 3.980 -23.755 1.00 66.31 117 LEU A C 1
ATOM 928 O O . LEU A 1 117 ? 26.618 4.285 -23.353 1.00 66.31 117 LEU A O 1
ATOM 932 N N . LYS A 1 118 ? 27.920 3.342 -24.922 1.00 71.88 118 LYS A N 1
ATOM 933 C CA . LYS A 1 118 ? 26.811 2.862 -25.765 1.00 71.88 118 LYS A CA 1
ATOM 934 C C . LYS A 1 118 ? 25.929 1.865 -24.989 1.00 71.88 118 LYS A C 1
ATOM 936 O O . LYS A 1 118 ? 26.433 1.042 -24.224 1.00 71.88 118 LYS A O 1
ATOM 941 N N . ARG A 1 119 ? 24.615 1.859 -25.272 1.00 69.00 119 ARG A N 1
ATOM 942 C CA . ARG A 1 119 ? 23.582 1.015 -24.619 1.00 69.00 119 ARG A CA 1
ATOM 943 C C . ARG A 1 119 ? 23.999 -0.443 -24.384 1.00 69.00 119 ARG A C 1
ATOM 945 O O . ARG A 1 119 ? 23.847 -0.934 -23.270 1.00 69.00 119 ARG A O 1
ATOM 952 N N . LYS A 1 120 ? 24.534 -1.122 -25.408 1.00 75.56 120 LYS A N 1
ATOM 953 C CA . LYS A 1 120 ? 24.946 -2.536 -25.313 1.00 75.56 120 LYS A CA 1
ATOM 954 C C . LYS A 1 120 ? 26.036 -2.755 -24.256 1.00 75.56 120 LYS A C 1
ATOM 956 O O . LYS A 1 120 ? 25.960 -3.708 -23.496 1.00 75.56 120 LYS A O 1
ATOM 961 N N . LYS A 1 121 ? 26.998 -1.834 -24.143 1.00 81.88 121 LYS A N 1
ATOM 962 C CA . LYS A 1 121 ? 28.098 -1.928 -23.169 1.00 81.88 121 LYS A CA 1
ATOM 963 C C . LYS A 1 121 ? 27.625 -1.682 -21.731 1.00 81.88 121 LYS A C 1
ATOM 965 O O . LYS A 1 121 ? 28.139 -2.303 -20.806 1.00 81.88 121 LYS A O 1
ATOM 970 N N . LEU A 1 122 ? 26.617 -0.826 -21.535 1.00 79.75 122 LEU A N 1
ATOM 971 C CA . LEU A 1 122 ? 26.086 -0.525 -20.201 1.00 79.75 122 LEU A CA 1
ATOM 972 C C . LEU A 1 122 ? 25.407 -1.742 -19.553 1.00 79.75 122 LEU A C 1
ATOM 974 O O . LEU A 1 122 ? 25.518 -1.911 -18.349 1.00 79.75 122 LEU A O 1
ATOM 978 N N . LEU A 1 123 ? 24.749 -2.612 -20.323 1.00 82.94 123 LEU A N 1
ATOM 979 C CA . LEU A 1 123 ? 24.053 -3.796 -19.789 1.00 82.94 123 LEU A CA 1
ATOM 980 C C . LEU A 1 123 ? 24.988 -4.765 -19.045 1.00 82.94 123 LEU A C 1
ATOM 982 O O . LEU A 1 123 ? 24.581 -5.399 -18.075 1.00 82.94 123 LEU A O 1
ATOM 986 N N . HIS A 1 124 ? 26.247 -4.864 -19.474 1.00 83.75 124 HIS A N 1
ATOM 987 C CA . HIS A 1 124 ? 27.212 -5.814 -18.913 1.00 83.75 124 HIS A CA 1
ATOM 988 C C . HIS A 1 124 ? 28.046 -5.236 -17.765 1.00 83.75 124 HIS A C 1
ATOM 990 O O . HIS A 1 124 ? 28.772 -5.975 -17.101 1.00 83.75 124 HIS A O 1
ATOM 996 N N . THR A 1 125 ? 27.938 -3.933 -17.490 1.00 86.56 125 THR A N 1
ATOM 997 C CA . THR A 1 125 ? 28.745 -3.296 -16.447 1.00 86.56 125 THR A CA 1
ATOM 998 C C . THR A 1 125 ? 28.291 -3.702 -15.044 1.00 86.56 125 THR A C 1
ATOM 1000 O O . THR A 1 125 ? 27.096 -3.840 -14.760 1.00 86.56 125 THR A O 1
ATOM 1003 N N . SER A 1 126 ? 29.240 -3.799 -14.113 1.00 88.81 126 SER A N 1
ATOM 1004 C CA . SER A 1 126 ? 28.961 -4.070 -12.699 1.00 88.81 126 SER A CA 1
ATOM 1005 C C . SER A 1 126 ? 28.000 -3.048 -12.085 1.00 88.81 126 SER A C 1
ATOM 1007 O O . SER A 1 126 ? 27.224 -3.397 -11.202 1.00 88.81 126 SER A O 1
ATOM 1009 N N . LYS A 1 127 ? 27.978 -1.797 -12.574 1.00 87.06 127 LYS A N 1
ATOM 1010 C CA . LYS A 1 127 ? 27.029 -0.767 -12.104 1.00 87.06 127 LYS A CA 1
ATOM 1011 C C . LYS A 1 127 ? 25.585 -1.088 -12.476 1.00 87.06 127 LYS A C 1
ATOM 1013 O O . LYS A 1 127 ? 24.705 -0.915 -11.641 1.00 87.06 127 LYS A O 1
ATOM 1018 N N . TYR A 1 128 ? 25.340 -1.588 -13.687 1.00 88.25 128 TYR A N 1
ATOM 1019 C CA . TYR A 1 128 ? 24.003 -2.001 -14.112 1.00 88.25 128 TYR A CA 1
ATOM 1020 C C . TYR A 1 128 ? 23.520 -3.194 -13.288 1.00 88.25 128 TYR A C 1
ATOM 1022 O O . TYR A 1 128 ? 22.390 -3.184 -12.798 1.00 88.25 128 TYR A O 1
ATOM 1030 N N . LYS A 1 129 ? 24.400 -4.177 -13.055 1.00 90.62 129 LYS A N 1
ATOM 1031 C CA . LYS A 1 129 ? 24.112 -5.321 -12.179 1.00 90.62 129 LYS A CA 1
ATOM 1032 C C . LYS A 1 129 ? 23.772 -4.854 -10.755 1.00 90.62 129 LYS A C 1
ATOM 1034 O O . LYS A 1 129 ? 22.683 -5.143 -10.275 1.00 90.62 129 LYS A O 1
ATOM 1039 N N . LYS A 1 130 ? 24.619 -4.019 -10.137 1.00 91.25 130 LYS A N 1
ATOM 1040 C CA . LYS A 1 130 ? 24.382 -3.424 -8.802 1.00 91.25 130 LYS A CA 1
ATOM 1041 C C . LYS A 1 130 ? 23.081 -2.612 -8.727 1.00 91.25 130 LYS A C 1
ATOM 1043 O O . LYS A 1 130 ? 22.354 -2.691 -7.737 1.00 91.25 130 LYS A O 1
ATOM 1048 N N . PHE A 1 131 ? 22.760 -1.845 -9.768 1.00 89.69 131 PHE A N 1
ATOM 1049 C CA . PHE A 1 131 ? 21.507 -1.092 -9.840 1.00 89.69 131 PHE A CA 1
ATOM 1050 C C . PHE A 1 131 ? 20.294 -2.029 -9.904 1.00 89.69 131 PHE A C 1
ATOM 1052 O O . PHE A 1 131 ? 19.332 -1.850 -9.165 1.00 89.69 131 PHE A O 1
ATOM 1059 N N . THR A 1 132 ? 20.362 -3.062 -10.743 1.00 89.44 132 THR A N 1
ATOM 1060 C CA . THR A 1 132 ? 19.273 -4.033 -10.916 1.00 89.44 132 THR A CA 1
ATOM 1061 C C . THR A 1 132 ? 19.042 -4.855 -9.646 1.00 89.44 132 THR A C 1
ATOM 1063 O O . THR A 1 132 ? 17.903 -5.160 -9.323 1.00 89.44 132 THR A O 1
ATOM 1066 N N . THR A 1 133 ? 20.091 -5.160 -8.879 1.00 90.44 133 THR A N 1
ATOM 1067 C CA . THR A 1 133 ? 19.965 -5.848 -7.583 1.00 90.44 133 THR A CA 1
ATOM 1068 C C . THR A 1 133 ? 19.366 -4.956 -6.493 1.00 90.44 133 THR A C 1
ATOM 1070 O O . THR A 1 133 ? 18.609 -5.435 -5.657 1.00 90.44 133 THR A O 1
ATOM 1073 N N . SER A 1 134 ? 19.683 -3.658 -6.484 1.00 89.94 134 SER A N 1
ATOM 1074 C CA . SER A 1 134 ? 19.222 -2.730 -5.435 1.00 89.94 134 SER A CA 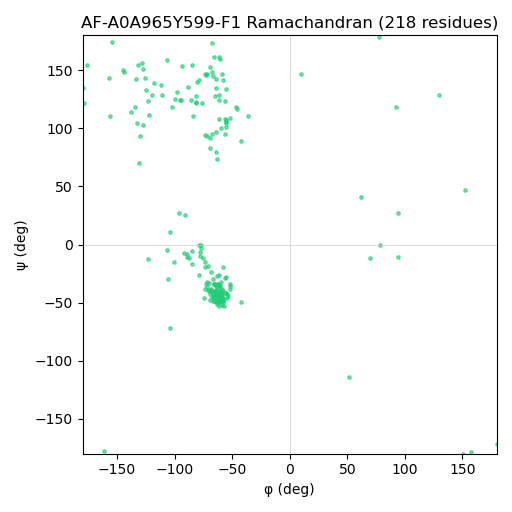1
ATOM 1075 C C . SER A 1 134 ? 17.850 -2.100 -5.705 1.00 89.94 134 SER A C 1
ATOM 1077 O O . SER A 1 134 ? 17.268 -1.477 -4.812 1.00 89.94 134 SER A O 1
ATOM 1079 N N . MET A 1 135 ? 17.310 -2.241 -6.919 1.00 90.88 135 MET A N 1
ATOM 1080 C CA . MET A 1 135 ? 16.031 -1.638 -7.286 1.00 90.88 135 MET A CA 1
ATOM 1081 C C . MET A 1 135 ? 14.844 -2.296 -6.575 1.00 90.88 135 MET A C 1
ATOM 1083 O O . MET A 1 135 ? 14.830 -3.491 -6.284 1.00 90.88 135 MET A O 1
ATOM 1087 N N . LYS A 1 136 ? 13.781 -1.511 -6.391 1.00 93.75 136 LYS A N 1
ATOM 1088 C CA . LYS A 1 136 ? 12.503 -1.987 -5.861 1.00 93.75 136 LYS A CA 1
ATOM 1089 C C . LYS A 1 136 ? 11.387 -1.797 -6.882 1.00 93.75 136 LYS A C 1
ATOM 1091 O O . LYS A 1 136 ? 11.297 -0.767 -7.555 1.00 93.75 136 LYS A O 1
ATOM 1096 N N . ILE A 1 137 ? 10.500 -2.782 -6.992 1.00 93.44 137 ILE A N 1
ATOM 1097 C CA . ILE A 1 137 ? 9.462 -2.854 -8.032 1.00 93.44 137 ILE A CA 1
ATOM 1098 C C . ILE A 1 137 ? 8.561 -1.607 -8.005 1.00 93.44 137 ILE A C 1
ATOM 1100 O O . ILE A 1 137 ? 8.422 -0.899 -9.009 1.00 93.44 137 ILE A O 1
ATOM 1104 N N . LEU A 1 138 ? 8.011 -1.294 -6.831 1.00 91.81 138 LEU A N 1
ATOM 1105 C CA . LEU A 1 138 ? 7.050 -0.205 -6.624 1.00 91.81 138 LEU A CA 1
ATOM 1106 C C . LEU A 1 138 ? 7.655 1.038 -5.945 1.00 91.81 138 LEU A C 1
ATOM 1108 O O . LEU A 1 138 ? 6.926 1.943 -5.544 1.00 91.81 138 LEU A O 1
ATOM 1112 N N . GLN A 1 139 ? 8.985 1.097 -5.811 1.00 91.81 139 GLN A N 1
ATOM 1113 C CA . GLN A 1 139 ? 9.696 2.250 -5.250 1.00 91.81 139 GLN A CA 1
ATOM 1114 C C . GLN A 1 139 ? 10.794 2.699 -6.214 1.00 91.81 139 GLN A C 1
ATOM 1116 O O . GLN A 1 139 ? 11.842 2.070 -6.309 1.00 91.81 139 GLN A O 1
ATOM 1121 N N . ASP A 1 140 ? 10.524 3.790 -6.928 1.00 89.12 140 ASP A N 1
ATOM 1122 C CA . ASP A 1 140 ? 11.531 4.521 -7.705 1.00 89.12 140 ASP A CA 1
ATOM 1123 C C . ASP A 1 140 ? 11.910 5.808 -6.956 1.00 89.12 140 ASP A C 1
ATOM 1125 O O . ASP A 1 140 ? 12.927 5.866 -6.273 1.00 89.12 140 ASP A O 1
ATOM 1129 N N . THR A 1 141 ? 11.001 6.788 -6.939 1.00 88.69 141 THR A N 1
ATOM 1130 C CA . THR A 1 141 ? 11.117 8.017 -6.129 1.00 88.69 141 THR A CA 1
ATOM 1131 C C . THR A 1 141 ? 10.523 7.885 -4.725 1.00 88.69 141 THR A C 1
ATOM 1133 O O . THR A 1 141 ? 10.659 8.783 -3.906 1.00 88.69 141 THR A O 1
ATOM 1136 N N . GLY A 1 142 ? 9.793 6.800 -4.451 1.00 91.88 142 GLY A N 1
ATOM 1137 C CA . GLY A 1 142 ? 9.063 6.614 -3.193 1.00 91.88 142 GLY A CA 1
ATOM 1138 C C . GLY A 1 142 ? 7.733 7.373 -3.089 1.00 91.88 142 GLY A C 1
ATOM 1139 O O . GLY A 1 142 ? 7.029 7.189 -2.100 1.00 91.88 142 GLY A O 1
ATOM 1140 N N . ARG A 1 143 ? 7.325 8.146 -4.110 1.00 94.56 143 ARG A N 1
ATOM 1141 C CA . ARG A 1 143 ? 6.080 8.946 -4.092 1.00 94.56 143 ARG A CA 1
ATOM 1142 C C . ARG A 1 143 ? 4.830 8.122 -3.777 1.00 94.56 143 ARG A C 1
ATOM 1144 O O . ARG A 1 143 ? 4.002 8.565 -2.991 1.00 94.56 143 ARG A O 1
ATOM 1151 N N . LEU A 1 144 ? 4.701 6.925 -4.353 1.00 94.62 144 LEU A N 1
ATOM 1152 C CA . LEU A 1 144 ? 3.561 6.047 -4.074 1.00 94.62 144 LEU A CA 1
ATOM 1153 C C . LEU A 1 144 ? 3.505 5.657 -2.600 1.00 94.62 144 LEU A C 1
ATOM 1155 O O . LEU A 1 144 ? 2.493 5.888 -1.949 1.00 94.62 144 LEU A O 1
ATOM 1159 N N . ARG A 1 145 ? 4.614 5.140 -2.068 1.00 94.81 145 ARG A N 1
ATOM 1160 C CA . ARG A 1 145 ? 4.736 4.758 -0.660 1.00 94.81 145 ARG A CA 1
ATOM 1161 C C . ARG A 1 145 ? 4.438 5.941 0.268 1.00 94.81 145 ARG A C 1
ATOM 1163 O O . ARG A 1 145 ? 3.670 5.787 1.205 1.00 94.81 145 ARG A O 1
ATOM 1170 N N . GLY A 1 146 ? 5.014 7.111 -0.013 1.00 94.56 146 GLY A N 1
ATOM 1171 C CA . GLY A 1 146 ? 4.818 8.322 0.792 1.00 94.56 146 GLY A CA 1
ATOM 1172 C C . GLY A 1 146 ? 3.422 8.941 0.678 1.00 94.56 146 GLY A C 1
ATOM 1173 O O . GLY A 1 146 ? 3.030 9.713 1.540 1.00 94.56 146 GLY A O 1
ATOM 1174 N N . SER A 1 147 ? 2.655 8.601 -0.362 1.00 93.88 147 SER A N 1
ATOM 1175 C CA . SER A 1 147 ? 1.285 9.100 -0.553 1.00 93.88 147 SER A CA 1
ATOM 1176 C C . SER A 1 147 ? 0.212 8.308 0.191 1.00 93.88 147 SER A C 1
ATOM 1178 O O . SER A 1 147 ? -0.962 8.671 0.118 1.00 93.88 147 SER A O 1
ATOM 1180 N N . ILE A 1 148 ? 0.586 7.197 0.829 1.00 93.62 148 ILE A N 1
ATOM 1181 C CA . ILE A 1 148 ? -0.363 6.363 1.558 1.00 93.62 148 ILE A CA 1
ATOM 1182 C C . ILE A 1 148 ? -0.686 7.055 2.870 1.00 93.62 148 ILE A C 1
ATOM 1184 O O . ILE A 1 148 ? 0.198 7.302 3.687 1.00 93.62 148 ILE A O 1
ATOM 1188 N N . SER A 1 149 ? -1.963 7.338 3.073 1.00 91.44 149 SER A N 1
ATOM 1189 C CA . SER A 1 149 ? -2.475 7.919 4.303 1.00 91.44 149 SER A CA 1
ATOM 1190 C C . SER A 1 149 ? -3.645 7.095 4.823 1.00 91.44 149 SER A C 1
ATOM 1192 O O . SER A 1 149 ? -4.308 6.362 4.081 1.00 91.44 149 SER A O 1
ATOM 1194 N N . PHE A 1 150 ? -3.874 7.193 6.129 1.00 90.88 150 PHE A N 1
ATOM 1195 C CA . PHE A 1 150 ? -5.021 6.587 6.785 1.00 90.88 150 PHE A CA 1
ATOM 1196 C C . PHE A 1 150 ? -5.763 7.639 7.606 1.00 90.88 150 PHE A C 1
ATOM 1198 O O . PHE A 1 150 ? -5.175 8.605 8.095 1.00 90.88 150 PHE A O 1
ATOM 1205 N N . ARG A 1 151 ? -7.069 7.445 7.757 1.00 86.38 151 ARG A N 1
ATOM 1206 C CA . ARG A 1 151 ? -7.946 8.280 8.576 1.00 86.38 151 ARG A CA 1
ATOM 1207 C C . ARG A 1 151 ? -9.011 7.421 9.245 1.00 86.38 151 ARG A C 1
ATOM 1209 O O . ARG A 1 151 ? -9.435 6.415 8.687 1.00 86.38 151 ARG A O 1
ATOM 1216 N N . ALA A 1 152 ? -9.437 7.826 10.434 1.00 85.50 152 ALA A N 1
ATOM 1217 C CA . ALA A 1 152 ? -10.587 7.236 11.109 1.00 85.50 152 ALA A CA 1
ATOM 1218 C C . ALA A 1 152 ? -11.823 8.087 10.797 1.00 85.50 152 ALA A C 1
ATOM 1220 O O . ALA A 1 152 ? -11.802 9.292 11.041 1.00 85.50 152 ALA A O 1
ATOM 1221 N N . GLU A 1 153 ? -12.869 7.473 10.254 1.00 79.00 153 GLU A N 1
ATOM 1222 C CA . GLU A 1 153 ? -14.147 8.119 9.948 1.00 79.00 153 GLU A CA 1
ATOM 1223 C C . GLU A 1 153 ? -15.267 7.386 10.677 1.00 79.00 153 GLU A C 1
ATOM 1225 O O . GLU A 1 153 ? -15.571 6.242 10.346 1.00 79.00 153 GLU A O 1
ATOM 1230 N N . GLY A 1 154 ? -15.871 8.035 11.677 1.00 76.88 154 GLY A N 1
ATOM 1231 C CA . GLY A 1 154 ? -16.940 7.446 12.485 1.00 76.88 154 GLY A CA 1
ATOM 1232 C C . GLY A 1 154 ? -16.548 6.077 13.045 1.00 76.88 154 GLY A C 1
ATOM 1233 O O . GLY A 1 154 ? -15.616 5.968 13.844 1.00 76.88 154 GLY A O 1
ATOM 1234 N N . ALA A 1 155 ? -17.248 5.042 12.579 1.00 76.56 155 ALA A N 1
ATOM 1235 C CA . ALA A 1 155 ? -17.035 3.648 12.950 1.00 76.56 155 ALA A CA 1
ATOM 1236 C C . ALA A 1 155 ? -16.150 2.858 11.955 1.00 76.56 155 ALA A C 1
ATOM 1238 O O . ALA A 1 155 ? -16.314 1.650 11.816 1.00 76.56 155 ALA A O 1
ATOM 1239 N N . ALA A 1 156 ? -15.248 3.513 11.214 1.00 77.88 156 ALA A N 1
ATOM 1240 C CA . ALA A 1 156 ? -14.386 2.843 10.242 1.00 77.88 156 ALA A CA 1
ATOM 1241 C C . ALA A 1 156 ? -12.977 3.447 10.152 1.00 77.88 156 ALA A C 1
ATOM 1243 O O . ALA A 1 156 ? -12.763 4.649 10.320 1.00 77.88 156 ALA A O 1
ATOM 1244 N N . ALA A 1 157 ? -12.001 2.602 9.816 1.00 85.56 157 ALA A N 1
ATOM 1245 C CA . ALA A 1 157 ? -10.665 3.023 9.404 1.00 85.56 157 ALA A CA 1
ATOM 1246 C C . ALA A 1 157 ? -10.565 2.990 7.873 1.00 85.56 157 ALA A C 1
ATOM 1248 O O . ALA A 1 157 ? -10.806 1.959 7.250 1.00 85.56 157 ALA A O 1
ATOM 1249 N N . VAL A 1 158 ? -10.186 4.113 7.267 1.00 86.19 158 VAL A N 1
ATOM 1250 C CA . VAL A 1 158 ? -10.007 4.253 5.819 1.00 86.19 158 VAL A CA 1
ATOM 1251 C C . VAL A 1 158 ? -8.525 4.428 5.522 1.00 86.19 158 VAL A C 1
ATOM 1253 O O . VAL A 1 158 ? -7.873 5.295 6.099 1.00 86.19 158 VAL A O 1
ATOM 1256 N N . ILE A 1 159 ? -8.000 3.626 4.598 1.00 91.06 159 ILE A N 1
ATOM 1257 C CA . ILE A 1 159 ? -6.622 3.707 4.106 1.00 91.06 159 ILE A CA 1
ATOM 1258 C C . ILE A 1 159 ? -6.623 3.825 2.583 1.00 91.06 159 ILE A C 1
ATOM 1260 O O . ILE A 1 159 ? -7.443 3.207 1.904 1.00 91.06 159 ILE A O 1
ATOM 1264 N N . GLY A 1 160 ? -5.703 4.612 2.030 1.00 90.56 160 GLY A N 1
ATOM 1265 C CA . GLY A 1 160 ? -5.569 4.716 0.584 1.00 90.56 160 GLY A CA 1
ATOM 1266 C C . GLY A 1 160 ? -4.467 5.661 0.129 1.00 90.56 160 GLY A C 1
ATOM 1267 O O . GLY A 1 160 ? -3.664 6.151 0.917 1.00 90.56 160 GLY A O 1
ATOM 1268 N N . SER A 1 161 ? -4.446 5.910 -1.177 1.00 92.44 161 SER A N 1
ATOM 1269 C CA . SER A 1 161 ? -3.589 6.899 -1.827 1.00 92.44 161 SER A CA 1
ATOM 1270 C C . SER A 1 161 ? -4.430 7.717 -2.802 1.00 92.44 161 SER A C 1
ATOM 1272 O O . SER A 1 161 ? -5.312 7.182 -3.473 1.00 92.44 161 SER A O 1
ATOM 1274 N N . GLY A 1 162 ? -4.139 9.015 -2.899 1.00 89.44 162 GLY A N 1
ATOM 1275 C CA . GLY A 1 162 ? -4.757 9.908 -3.885 1.00 89.44 162 GLY A CA 1
ATOM 1276 C C . GLY A 1 162 ? -4.159 9.796 -5.292 1.00 89.44 162 GLY A C 1
ATOM 1277 O O . GLY A 1 162 ? -4.577 10.515 -6.196 1.00 89.44 162 GLY A O 1
ATOM 1278 N N . LEU A 1 163 ? -3.156 8.939 -5.503 1.00 92.12 163 LEU A N 1
ATOM 1279 C CA . LEU A 1 163 ? -2.493 8.817 -6.798 1.00 92.12 163 LEU A CA 1
ATOM 1280 C C . LEU A 1 163 ? -3.298 7.927 -7.742 1.00 92.12 163 LEU A C 1
ATOM 1282 O O . LEU A 1 163 ? -3.595 6.776 -7.438 1.00 92.12 163 LEU A O 1
ATOM 1286 N N . ARG A 1 164 ? -3.571 8.430 -8.947 1.00 90.00 164 ARG A N 1
ATOM 1287 C CA . ARG A 1 164 ? -4.347 7.707 -9.964 1.00 90.00 164 ARG A CA 1
ATOM 1288 C C . ARG A 1 164 ? -3.775 6.323 -10.295 1.00 90.00 164 ARG A C 1
ATOM 1290 O O . ARG A 1 164 ? -4.514 5.348 -10.390 1.00 90.00 164 ARG A O 1
ATOM 1297 N N . TYR A 1 165 ? -2.453 6.221 -10.405 1.00 89.50 165 TYR A N 1
ATOM 1298 C CA . TYR A 1 165 ? -1.770 4.963 -10.709 1.00 89.50 165 TYR A CA 1
ATOM 1299 C C . TYR A 1 165 ? -1.715 3.984 -9.517 1.00 89.50 165 TYR A C 1
ATOM 1301 O O . TYR A 1 165 ? -1.403 2.811 -9.712 1.00 89.50 165 TYR A O 1
ATOM 1309 N N . ALA A 1 166 ? -2.051 4.420 -8.294 1.00 92.88 166 ALA A N 1
ATOM 1310 C CA . ALA A 1 166 ? -2.124 3.539 -7.126 1.00 92.88 166 ALA A CA 1
ATOM 1311 C C . ALA A 1 166 ? -3.208 2.467 -7.304 1.00 92.88 166 ALA A C 1
ATOM 1313 O O . ALA A 1 166 ? -2.966 1.298 -7.021 1.00 92.88 166 ALA A O 1
ATOM 1314 N N . ARG A 1 167 ? -4.371 2.854 -7.850 1.00 91.69 167 ARG A N 1
ATOM 1315 C CA . ARG A 1 167 ? -5.476 1.937 -8.176 1.00 91.69 167 ARG A CA 1
ATOM 1316 C C . ARG A 1 167 ? -5.040 0.849 -9.154 1.00 91.69 167 ARG A C 1
ATOM 1318 O O . ARG A 1 167 ? -5.295 -0.323 -8.905 1.00 91.69 167 ARG A O 1
ATOM 1325 N N . VAL A 1 168 ? -4.360 1.240 -10.232 1.00 91.94 168 VAL A N 1
ATOM 1326 C CA . VAL A 1 168 ? -3.878 0.308 -11.264 1.00 91.94 168 VAL A CA 1
ATOM 1327 C C . VAL A 1 168 ? -2.858 -0.667 -10.683 1.00 91.94 168 VAL A C 1
ATOM 1329 O O . VAL A 1 168 ? -2.866 -1.839 -11.025 1.00 91.94 168 VAL A O 1
ATOM 1332 N N . HIS A 1 169 ? -2.001 -0.228 -9.759 1.00 92.38 169 HIS A N 1
ATOM 1333 C CA . HIS A 1 169 ? -1.105 -1.156 -9.071 1.00 92.38 169 HIS A CA 1
ATOM 1334 C C . HIS A 1 169 ? -1.823 -2.048 -8.061 1.00 92.38 169 HIS A C 1
ATOM 1336 O O . HIS A 1 169 ? -1.438 -3.199 -7.935 1.00 92.38 169 HIS A O 1
ATOM 1342 N N . GLN A 1 170 ? -2.868 -1.574 -7.382 1.00 93.31 170 GLN A N 1
ATOM 1343 C CA . GLN A 1 170 ? -3.610 -2.397 -6.427 1.00 93.31 170 GLN A CA 1
ATOM 1344 C C . GLN A 1 170 ? -4.404 -3.514 -7.118 1.00 93.31 170 GLN A C 1
ATOM 1346 O O . GLN A 1 170 ? -4.348 -4.658 -6.680 1.00 93.31 170 GLN A O 1
ATOM 1351 N N . LEU A 1 171 ? -5.143 -3.176 -8.176 1.00 92.06 171 LEU A N 1
ATOM 1352 C CA . LEU A 1 171 ? -6.093 -4.084 -8.831 1.00 92.06 171 LEU A CA 1
ATOM 1353 C C . LEU A 1 171 ? -5.540 -4.715 -10.115 1.00 92.06 171 LEU A C 1
ATOM 1355 O O . LEU A 1 171 ? -6.103 -5.680 -10.619 1.00 92.06 171 LEU A O 1
ATOM 1359 N N . GLY A 1 172 ? -4.445 -4.178 -10.650 1.00 92.56 172 GLY A N 1
ATOM 1360 C CA . GLY A 1 172 ? -4.041 -4.432 -12.028 1.00 92.56 172 GLY A CA 1
ATOM 1361 C C . GLY A 1 172 ? -4.875 -3.612 -13.011 1.00 92.56 172 GLY A C 1
ATOM 1362 O O . GLY A 1 172 ? -5.764 -2.842 -12.636 1.00 92.56 172 GLY A O 1
ATOM 1363 N N . GLY A 1 173 ? -4.565 -3.754 -14.294 1.00 90.94 173 GLY A N 1
ATOM 1364 C CA . GLY A 1 173 ? -5.360 -3.160 -15.360 1.00 90.94 173 GLY A CA 1
ATOM 1365 C C . GLY A 1 173 ? -4.542 -2.811 -16.589 1.00 90.94 173 GLY A C 1
ATOM 1366 O O . GLY A 1 173 ? -3.330 -3.008 -16.647 1.00 90.94 173 GLY A O 1
ATOM 1367 N N . LYS A 1 174 ? -5.221 -2.262 -17.591 1.00 89.31 174 LYS A N 1
ATOM 1368 C CA . LYS A 1 174 ? -4.573 -1.779 -18.807 1.00 89.31 174 LYS A CA 1
ATOM 1369 C C . LYS A 1 174 ? -4.059 -0.354 -18.606 1.00 89.31 174 LYS A C 1
ATOM 1371 O O . LYS A 1 174 ? -4.566 0.406 -17.781 1.00 89.31 174 LYS A O 1
ATOM 1376 N N . THR A 1 175 ? -3.032 -0.001 -19.371 1.00 81.94 175 THR A N 1
ATOM 1377 C CA . THR A 1 175 ? -2.622 1.404 -19.538 1.00 81.94 175 THR A CA 1
ATOM 1378 C C . THR A 1 175 ? -3.776 2.201 -20.155 1.00 81.94 175 THR A C 1
ATOM 1380 O O . THR A 1 175 ? -4.656 1.606 -20.772 1.00 81.94 175 THR A O 1
ATOM 1383 N N . GLU A 1 176 ? -3.771 3.527 -20.018 1.00 78.81 176 GLU A N 1
ATOM 1384 C CA . GLU A 1 176 ? -4.785 4.405 -20.629 1.00 78.81 176 GLU A CA 1
ATOM 1385 C C . GLU A 1 176 ? -4.960 4.139 -22.128 1.00 78.81 176 GLU A C 1
ATOM 1387 O O . GLU A 1 176 ? -6.081 4.067 -22.613 1.00 78.81 176 GLU A O 1
ATOM 1392 N N . ASP A 1 177 ? -3.853 3.873 -22.821 1.00 81.12 177 ASP A N 1
ATOM 1393 C CA . ASP A 1 177 ? -3.828 3.569 -24.254 1.00 81.12 177 ASP A CA 1
ATOM 1394 C C . ASP A 1 177 ? -4.279 2.131 -24.589 1.00 81.12 177 ASP A C 1
ATOM 1396 O O . ASP A 1 177 ? -4.189 1.697 -25.733 1.00 81.12 177 ASP A O 1
ATOM 1400 N N . GLY A 1 178 ? -4.632 1.311 -23.593 1.00 82.31 178 GLY A N 1
ATOM 1401 C CA . GLY A 1 178 ? -5.024 -0.097 -23.761 1.00 82.31 178 GLY A CA 1
ATOM 1402 C C . GLY A 1 178 ? -3.898 -1.060 -24.170 1.00 82.31 178 GLY A C 1
ATOM 1403 O O . GLY A 1 178 ? -4.069 -2.274 -24.079 1.00 82.31 178 GLY A O 1
ATOM 1404 N N . LYS A 1 179 ? -2.732 -0.538 -24.569 1.00 82.94 179 LYS A N 1
ATOM 1405 C CA . LYS A 1 179 ? -1.643 -1.287 -25.217 1.00 82.94 179 LYS A CA 1
ATOM 1406 C C . LYS A 1 179 ? -0.900 -2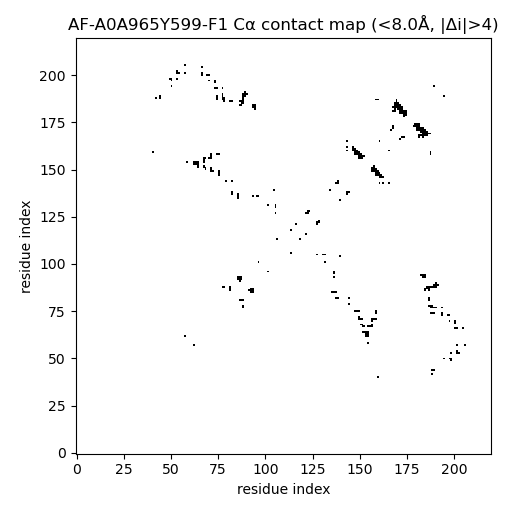.275 -24.317 1.00 82.94 179 LYS A C 1
ATOM 1408 O O . LYS A 1 179 ? -0.421 -3.298 -24.795 1.00 82.94 179 LYS A O 1
ATOM 1413 N N . TYR A 1 180 ? -0.767 -1.970 -23.027 1.00 85.38 180 TYR A N 1
ATOM 1414 C CA . TYR A 1 180 ? -0.006 -2.801 -22.091 1.00 85.38 180 TYR A CA 1
ATOM 1415 C C . TYR A 1 180 ? -0.853 -3.199 -20.891 1.00 85.38 180 TYR A C 1
ATOM 1417 O O . TYR A 1 180 ? -1.488 -2.343 -20.265 1.00 85.38 180 TYR A O 1
ATOM 1425 N N . ASN A 1 181 ? -0.802 -4.489 -20.555 1.00 91.00 181 ASN A N 1
ATOM 1426 C CA . ASN A 1 181 ? -1.402 -5.038 -19.347 1.00 91.00 181 ASN A CA 1
ATOM 1427 C C . ASN A 1 181 ? -0.432 -4.902 -18.165 1.00 91.00 181 ASN A C 1
ATOM 1429 O O . ASN A 1 181 ? 0.714 -5.351 -18.231 1.00 91.00 181 ASN A O 1
ATOM 1433 N N . ILE A 1 182 ? -0.889 -4.268 -17.090 1.00 91.06 182 ILE A N 1
ATOM 1434 C CA . ILE A 1 182 ? -0.129 -4.062 -15.861 1.00 91.06 182 ILE A CA 1
ATOM 1435 C C . ILE A 1 182 ? -0.635 -5.084 -14.835 1.00 91.06 182 ILE A C 1
ATOM 1437 O O . ILE A 1 182 ? -1.813 -5.036 -14.467 1.00 91.06 182 ILE A O 1
ATOM 1441 N N . PRO A 1 183 ? 0.226 -5.998 -14.348 1.00 93.38 183 PRO A N 1
ATOM 1442 C CA . PRO A 1 183 ? -0.181 -6.973 -13.346 1.00 93.38 183 PRO A CA 1
ATOM 1443 C C . PRO A 1 183 ? -0.497 -6.288 -12.014 1.00 93.38 183 PRO A C 1
ATOM 1445 O O . PRO A 1 183 ? 0.135 -5.287 -11.647 1.00 93.38 183 PRO A O 1
ATOM 1448 N N . ALA A 1 184 ? -1.442 -6.866 -11.274 1.00 94.56 184 ALA A N 1
ATOM 1449 C CA . ALA A 1 184 ? -1.763 -6.435 -9.923 1.00 94.56 184 ALA A CA 1
ATOM 1450 C C . ALA A 1 184 ? -0.563 -6.658 -8.990 1.00 94.56 184 ALA A C 1
ATOM 1452 O O . ALA A 1 184 ? 0.097 -7.697 -8.996 1.00 94.56 184 ALA A O 1
ATOM 1453 N N . ARG A 1 185 ? -0.275 -5.646 -8.183 1.00 95.50 185 ARG A N 1
ATOM 1454 C CA . ARG A 1 185 ? 0.730 -5.627 -7.121 1.00 95.50 185 ARG A CA 1
ATOM 1455 C C . ARG A 1 185 ? 0.054 -5.068 -5.874 1.00 95.50 185 ARG A C 1
ATOM 1457 O O . ARG A 1 185 ? 0.318 -3.919 -5.511 1.00 95.50 185 ARG A O 1
ATOM 1464 N N . PRO A 1 186 ? -0.866 -5.837 -5.267 1.00 94.75 186 PRO A N 1
ATOM 1465 C CA . PRO A 1 186 ? -1.633 -5.361 -4.133 1.00 94.75 186 PRO A CA 1
ATOM 1466 C C . PRO A 1 186 ? -0.679 -5.034 -2.988 1.00 94.75 186 PRO A C 1
ATOM 1468 O O . PRO A 1 186 ? 0.189 -5.831 -2.629 1.00 94.75 186 PRO A O 1
ATOM 1471 N N . PHE A 1 187 ? -0.822 -3.827 -2.457 1.00 93.62 187 PHE A N 1
ATOM 1472 C CA . PHE A 1 187 ? -0.057 -3.322 -1.318 1.00 93.62 187 PHE A CA 1
ATOM 1473 C C . PHE A 1 187 ? -0.971 -2.870 -0.179 1.00 93.62 187 PHE A C 1
ATOM 1475 O O . PHE A 1 187 ? -0.486 -2.640 0.921 1.00 93.62 187 PHE A O 1
ATOM 1482 N N . LEU A 1 188 ? -2.276 -2.737 -0.430 1.00 92.81 188 LEU A N 1
ATOM 1483 C CA . LEU A 1 188 ? -3.293 -2.559 0.600 1.00 92.81 188 LEU A CA 1
ATOM 1484 C C . LEU A 1 188 ? -3.938 -3.909 0.902 1.00 92.81 188 LEU A C 1
ATOM 1486 O O . LEU A 1 188 ? -4.365 -4.611 -0.016 1.00 92.81 188 LEU A O 1
ATOM 1490 N N . GLY A 1 189 ? -4.033 -4.244 2.183 1.00 89.12 189 GLY A N 1
ATOM 1491 C CA . GLY A 1 189 ? -4.681 -5.454 2.675 1.00 89.12 189 GLY A CA 1
ATOM 1492 C C . GLY A 1 189 ? -4.160 -5.829 4.056 1.00 89.12 189 GLY A C 1
ATOM 1493 O O . GLY A 1 189 ? -3.328 -5.124 4.628 1.00 89.12 189 GLY A O 1
ATOM 1494 N N . LEU A 1 190 ? -4.670 -6.934 4.590 1.00 89.06 190 LEU A N 1
ATOM 1495 C CA . LEU A 1 190 ? -4.247 -7.484 5.871 1.00 89.06 190 LEU A CA 1
ATOM 1496 C C . LEU A 1 190 ? -3.700 -8.891 5.658 1.00 89.06 190 LEU A C 1
ATOM 1498 O O . LEU A 1 190 ? -4.393 -9.741 5.101 1.00 89.06 190 LEU A O 1
ATOM 1502 N N . SER A 1 191 ? -2.497 -9.149 6.165 1.00 89.94 191 SER A N 1
ATOM 1503 C CA . SER A 1 191 ? -2.001 -10.518 6.305 1.00 89.94 191 SER A CA 1
ATOM 1504 C C . SER A 1 191 ? -2.800 -11.297 7.362 1.00 89.94 191 SER A C 1
ATOM 1506 O O . SER A 1 191 ? -3.655 -10.753 8.068 1.00 89.94 191 SER A O 1
ATOM 1508 N N . SER A 1 192 ? -2.538 -12.599 7.499 1.00 88.44 192 SER A N 1
ATOM 1509 C CA . SER A 1 192 ? -3.074 -13.412 8.606 1.00 88.44 192 SER A CA 1
ATOM 1510 C C . SER A 1 192 ? -2.734 -12.817 9.979 1.00 88.44 192 SER A C 1
ATOM 1512 O O . SER A 1 192 ? -3.630 -12.640 10.802 1.00 88.44 192 SER A O 1
ATOM 1514 N N . SER A 1 193 ? -1.477 -12.415 10.187 1.00 89.62 193 SER A N 1
ATOM 1515 C CA . SER A 1 193 ? -1.029 -11.741 11.415 1.00 89.62 193 SER A CA 1
ATOM 1516 C C . SER A 1 193 ? -1.755 -10.415 11.631 1.00 89.62 193 SER A C 1
ATOM 1518 O O . SER A 1 193 ? -2.321 -10.190 12.697 1.00 89.62 193 SER A O 1
ATOM 1520 N N . GLY A 1 194 ? -1.821 -9.566 10.598 1.00 89.25 194 GLY A N 1
ATOM 1521 C CA . GLY A 1 194 ? -2.486 -8.266 10.701 1.00 89.25 194 GLY A CA 1
ATOM 1522 C C . GLY A 1 194 ? -3.972 -8.387 11.057 1.00 89.25 194 GLY A C 1
ATOM 1523 O O . GLY A 1 194 ? -4.493 -7.583 11.828 1.00 89.25 194 GLY A O 1
ATOM 1524 N N . ARG A 1 195 ? -4.661 -9.425 10.561 1.00 87.94 195 ARG A N 1
ATOM 1525 C CA . ARG A 1 195 ? -6.048 -9.728 10.958 1.00 87.94 195 ARG A CA 1
ATOM 1526 C C . ARG A 1 195 ? -6.160 -10.061 12.447 1.00 87.94 195 ARG A C 1
ATOM 1528 O O . ARG A 1 195 ? -7.090 -9.586 13.095 1.00 87.94 195 ARG A O 1
ATOM 1535 N N . HIS A 1 196 ? -5.233 -10.846 12.995 1.00 89.88 196 HIS A N 1
ATOM 1536 C CA . HIS A 1 196 ? -5.217 -11.168 14.425 1.00 89.88 196 HIS A CA 1
ATOM 1537 C C . HIS A 1 196 ? -4.961 -9.936 15.294 1.00 89.88 196 HIS A C 1
ATOM 1539 O O . HIS A 1 196 ? -5.658 -9.748 16.291 1.00 89.88 196 HIS A O 1
ATOM 1545 N N . ASP A 1 197 ? -4.044 -9.061 14.883 1.00 90.12 197 ASP A N 1
ATOM 1546 C CA . ASP A 1 197 ? -3.751 -7.820 15.604 1.00 90.12 197 ASP A CA 1
ATOM 1547 C C . ASP A 1 197 ? -4.969 -6.891 15.661 1.00 90.12 197 ASP A C 1
ATOM 1549 O O . ASP A 1 197 ? -5.281 -6.328 16.712 1.00 90.12 197 ASP A O 1
ATOM 1553 N N . VAL A 1 198 ? -5.710 -6.775 14.555 1.00 89.44 198 VAL A N 1
ATOM 1554 C CA . VAL A 1 198 ? -6.948 -5.985 14.510 1.00 89.44 198 VAL A CA 1
ATOM 1555 C C . VAL A 1 198 ? -7.994 -6.550 15.472 1.00 89.44 198 VAL A C 1
ATOM 1557 O O . VAL A 1 198 ? -8.535 -5.800 16.283 1.00 89.44 198 VAL A O 1
ATOM 1560 N N . VAL A 1 199 ? -8.248 -7.864 15.435 1.00 88.62 199 VAL A N 1
ATOM 1561 C CA . VAL A 1 199 ? -9.204 -8.520 16.349 1.00 88.62 199 VAL A CA 1
ATOM 1562 C C . VAL A 1 199 ? -8.792 -8.319 17.808 1.00 88.62 199 VAL A C 1
ATOM 1564 O O . VAL A 1 199 ? -9.628 -7.981 18.644 1.00 88.62 199 VAL A O 1
ATOM 1567 N N . LYS A 1 200 ? -7.499 -8.455 18.118 1.00 90.00 200 LYS A N 1
ATOM 1568 C CA . LYS A 1 200 ? -6.964 -8.249 19.468 1.00 90.00 200 LYS A CA 1
ATOM 1569 C C . LYS A 1 200 ? -7.226 -6.832 19.977 1.00 90.00 200 LYS A C 1
ATOM 1571 O O . LYS A 1 200 ? -7.688 -6.672 21.103 1.00 90.00 200 LYS A O 1
ATOM 1576 N N . ILE A 1 201 ? -6.966 -5.810 19.156 1.00 90.31 201 ILE A N 1
ATOM 1577 C CA . ILE A 1 201 ? -7.216 -4.407 19.524 1.00 90.31 201 ILE A CA 1
ATOM 1578 C C . ILE A 1 201 ? -8.703 -4.154 19.769 1.00 90.31 201 ILE A C 1
ATOM 1580 O O . ILE A 1 201 ? -9.057 -3.477 20.735 1.00 90.31 201 ILE A O 1
ATOM 1584 N N . ILE A 1 202 ? -9.568 -4.695 18.912 1.00 86.75 202 ILE A N 1
ATOM 1585 C CA . ILE A 1 202 ? -11.016 -4.528 19.043 1.00 86.75 202 ILE A CA 1
ATOM 1586 C C . ILE A 1 202 ? -11.518 -5.179 20.337 1.00 86.75 202 ILE A C 1
ATOM 1588 O O . ILE A 1 202 ? -12.199 -4.523 21.122 1.00 86.75 202 ILE A O 1
ATOM 1592 N N . ASN A 1 203 ? -11.134 -6.428 20.602 1.00 87.94 203 ASN A N 1
ATOM 1593 C CA . ASN A 1 203 ? -11.559 -7.146 21.804 1.00 87.94 203 ASN A CA 1
ATOM 1594 C C . ASN A 1 203 ? -11.058 -6.465 23.084 1.00 87.94 203 ASN A C 1
ATOM 1596 O O . ASN A 1 203 ? -11.825 -6.300 24.030 1.00 87.94 203 ASN A O 1
ATOM 1600 N N . ALA A 1 204 ? -9.806 -5.999 23.095 1.00 89.62 204 ALA A N 1
ATOM 1601 C CA . ALA A 1 204 ? -9.258 -5.249 24.223 1.00 89.62 204 ALA A CA 1
ATOM 1602 C C . ALA A 1 204 ? -10.028 -3.941 24.476 1.00 89.62 204 ALA A C 1
ATOM 1604 O O . ALA A 1 204 ? -10.227 -3.534 25.621 1.00 89.62 204 ALA A O 1
ATOM 1605 N N . PHE A 1 205 ? -10.494 -3.275 23.414 1.00 88.00 205 PHE A N 1
ATOM 1606 C CA . PHE A 1 205 ? -11.338 -2.095 23.558 1.00 88.00 205 PHE A CA 1
ATOM 1607 C C . PHE A 1 205 ? -12.715 -2.433 24.135 1.00 88.00 205 PHE A C 1
ATOM 1609 O O . PHE A 1 205 ? -13.167 -1.742 25.044 1.00 88.00 205 PHE A O 1
ATOM 1616 N N . LEU A 1 206 ? -13.361 -3.495 23.645 1.00 86.19 206 LEU A N 1
ATOM 1617 C CA . LEU A 1 206 ? -14.661 -3.944 24.151 1.00 86.19 206 LEU A CA 1
ATOM 1618 C C . LEU A 1 206 ? -14.598 -4.284 25.645 1.00 86.19 206 LEU A C 1
ATOM 1620 O O . LEU A 1 206 ? -15.443 -3.824 26.409 1.00 86.19 206 LEU A O 1
ATOM 1624 N N . GLN A 1 207 ? -13.558 -5.006 26.075 1.00 89.31 207 GLN A N 1
ATOM 1625 C CA . GLN A 1 207 ? -13.320 -5.311 27.491 1.00 89.31 207 GLN A CA 1
ATOM 1626 C C . GLN A 1 207 ? -13.181 -4.036 28.328 1.00 89.31 207 GLN A C 1
ATOM 1628 O O . GLN A 1 207 ? -13.862 -3.873 29.337 1.00 89.31 207 GLN A O 1
ATOM 1633 N N . LYS A 1 208 ? -12.377 -3.076 27.859 1.00 89.31 208 LYS A N 1
ATOM 1634 C CA . LYS A 1 208 ? -12.186 -1.794 28.546 1.00 89.31 208 LYS A CA 1
ATOM 1635 C C . LYS A 1 208 ? -13.479 -0.983 28.670 1.00 89.31 208 LYS A C 1
ATOM 1637 O O . LYS A 1 208 ? -13.659 -0.267 29.654 1.00 89.31 208 LYS A O 1
ATOM 1642 N N . GLU A 1 209 ? -14.367 -1.041 27.679 1.00 87.12 209 GLU A N 1
ATOM 1643 C CA . GLU A 1 209 ? -15.672 -0.379 27.774 1.00 87.12 209 GLU A CA 1
ATOM 1644 C C . GLU A 1 209 ? -16.626 -1.112 28.722 1.00 87.12 209 GLU A C 1
ATOM 1646 O O . GLU A 1 209 ? -17.309 -0.445 29.499 1.00 87.12 209 GLU A O 1
ATOM 1651 N N . ALA A 1 210 ? -16.617 -2.449 28.736 1.00 87.19 210 ALA A N 1
ATOM 1652 C CA . ALA A 1 210 ? -17.392 -3.243 29.690 1.00 87.19 210 ALA A CA 1
ATOM 1653 C C . ALA A 1 210 ? -16.974 -2.957 31.147 1.00 87.19 210 ALA A C 1
ATOM 1655 O O . ALA A 1 210 ? -17.824 -2.700 31.998 1.00 87.19 210 ALA A O 1
ATOM 1656 N N . GLU A 1 211 ? -15.670 -2.888 31.426 1.00 91.00 211 GLU A N 1
ATOM 1657 C CA . GLU A 1 211 ? -15.139 -2.535 32.751 1.00 91.00 211 GLU A CA 1
ATOM 1658 C C . GLU A 1 211 ? -15.558 -1.128 33.200 1.00 91.00 211 GLU A C 1
ATOM 1660 O O . GLU A 1 211 ? -15.906 -0.907 34.362 1.00 91.00 211 GLU A O 1
ATOM 1665 N N . LYS A 1 212 ? -15.530 -0.149 32.286 1.00 88.50 212 LYS A N 1
ATOM 1666 C CA . LYS A 1 212 ? -15.983 1.218 32.584 1.00 88.50 212 LYS A CA 1
ATOM 1667 C C . LYS A 1 212 ? -17.476 1.269 32.881 1.00 88.50 212 LYS A C 1
ATOM 1669 O O . LYS A 1 212 ? -17.877 2.005 33.780 1.00 88.50 212 LYS A O 1
ATOM 1674 N N . ALA A 1 213 ? -18.282 0.513 32.136 1.00 85.94 213 ALA A N 1
ATOM 1675 C CA . ALA A 1 213 ? -19.716 0.414 32.373 1.00 85.94 213 ALA A CA 1
ATOM 1676 C C . ALA A 1 213 ? -20.007 -0.198 33.755 1.00 85.94 213 ALA A C 1
ATOM 1678 O O . ALA A 1 213 ? -20.780 0.382 34.514 1.00 85.94 213 ALA A O 1
ATOM 1679 N N . ALA A 1 214 ? -19.312 -1.280 34.127 1.00 88.81 214 ALA A N 1
ATOM 1680 C CA . ALA A 1 214 ? -19.434 -1.907 35.446 1.00 88.81 214 ALA A CA 1
ATOM 1681 C C . ALA A 1 214 ? -19.055 -0.950 36.592 1.00 88.81 214 ALA A C 1
ATOM 1683 O O . ALA A 1 214 ? -19.791 -0.821 37.568 1.00 88.81 214 ALA A O 1
ATOM 1684 N N . LYS A 1 215 ? -17.953 -0.198 36.448 1.00 90.44 215 LYS A N 1
ATOM 1685 C CA . LYS A 1 215 ? -17.539 0.823 37.432 1.00 90.44 215 LYS A CA 1
ATOM 1686 C C . LYS A 1 215 ? -18.549 1.959 37.585 1.00 90.44 215 LYS A C 1
ATOM 1688 O O . LYS A 1 215 ? -18.680 2.505 38.675 1.00 90.44 215 LYS A O 1
ATOM 1693 N N . LYS A 1 216 ? -19.234 2.345 36.503 1.00 88.38 216 LYS A N 1
ATOM 1694 C CA . LYS A 1 216 ? -20.290 3.364 36.551 1.00 88.38 216 LYS A CA 1
ATOM 1695 C C . LYS A 1 216 ? -21.527 2.846 37.292 1.00 88.38 216 LYS A C 1
ATOM 1697 O O . LYS A 1 216 ? -22.106 3.605 38.054 1.00 88.38 216 LYS A O 1
ATOM 1702 N N . ALA A 1 217 ? -21.895 1.581 37.083 1.00 84.56 217 ALA A N 1
ATOM 1703 C CA . ALA A 1 217 ? -23.046 0.955 37.731 1.00 84.56 217 ALA A CA 1
ATOM 1704 C C . ALA A 1 217 ? -22.851 0.758 39.243 1.00 84.56 217 ALA A C 1
ATOM 1706 O O . ALA A 1 217 ? -23.775 1.007 39.995 1.00 84.56 217 ALA A O 1
ATOM 1707 N N . GLY A 1 218 ? -21.651 0.384 39.703 1.00 79.75 218 GLY A N 1
ATOM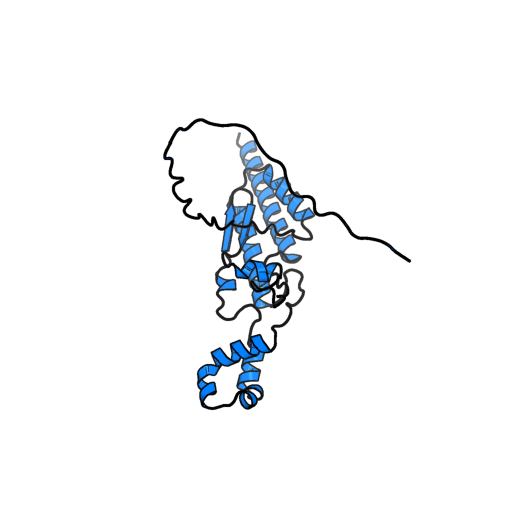 1708 C CA . GLY A 1 218 ? -21.367 0.233 41.141 1.00 79.75 218 GLY A CA 1
ATOM 1709 C C . GLY A 1 218 ? -21.159 1.546 41.911 1.00 79.75 218 GLY A C 1
ATOM 1710 O O . GLY A 1 218 ? -20.906 1.509 43.110 1.00 79.75 218 GLY A O 1
ATOM 1711 N N . LYS A 1 219 ? -21.193 2.697 41.227 1.00 69.69 219 LYS A N 1
ATOM 1712 C CA . LYS A 1 219 ? -21.068 4.037 41.829 1.00 69.69 219 LYS A CA 1
ATOM 1713 C C . LYS A 1 219 ? -22.406 4.797 41.853 1.00 69.69 219 LYS A C 1
ATOM 1715 O O . LYS A 1 219 ? -22.441 5.919 42.352 1.00 69.69 219 LYS A O 1
ATOM 1720 N N . ALA A 1 220 ? -23.449 4.222 41.255 1.00 52.91 220 ALA A N 1
ATOM 1721 C CA . ALA A 1 220 ? -24.821 4.723 41.271 1.00 52.91 220 ALA A CA 1
ATOM 1722 C C . ALA A 1 220 ? -25.605 4.006 42.374 1.00 52.91 220 ALA A C 1
ATOM 1724 O O . ALA A 1 220 ? -26.489 4.667 42.954 1.00 52.91 220 ALA A O 1
#

Foldseek 3Di:
DDDDDDDDDDDDDDDDDDDDDDDDDPPPPPPDPPVVPPPQPPPPAPPCPLVVVLLVVQVVPQHDLVLLVVLLVLQLVQLVVCQVVCAALQRHHDDADDPVVLLVLLCVVVVVCPVPDDSVRVCPDPSSVVSSVPDGRPDRPCPQSVQWDWGRDRSHIGIDGPDPCRVCQQCWDADPVNPDTGDHRRSGHHHPVSSVVSSVSSVVVVVVVVVVVVVVVVVD

Solvent-accessible surface area (backbone atoms only — not comparable to full-atom values): 13786 Å² total; per-residue (Å²): 138,90,81,84,86,89,84,90,82,84,88,85,85,92,87,80,90,87,86,88,78,93,73,94,70,81,77,72,74,77,75,78,74,77,68,75,72,79,70,76,80,77,73,83,60,87,84,42,65,70,50,50,53,56,49,55,66,42,70,82,42,95,61,57,54,66,59,26,42,54,45,26,50,49,47,50,50,45,23,54,46,18,68,73,73,47,20,28,47,88,64,52,68,45,77,79,75,56,70,67,58,53,46,54,51,50,52,64,74,44,45,85,50,55,87,78,41,59,73,78,63,45,69,74,33,69,64,44,51,54,48,65,71,71,59,47,92,82,43,86,89,39,60,67,68,72,45,54,49,62,47,53,54,73,91,38,54,47,73,49,59,90,50,77,66,52,55,39,33,43,70,21,45,60,43,97,83,61,80,46,81,43,73,49,45,34,39,79,52,64,29,76,67,53,48,52,53,45,47,51,55,52,52,56,49,53,51,55,51,52,54,52,51,52,57,53,60,78,74,108

Radius of gyration: 29.4 Å; Cα contacts (8 Å, |Δi|>4): 189; chains: 1; bounding box: 79×54×100 Å

Mean predicted aligned error: 13.69 Å